Protein AF-A0A6F9DQS0-F1 (afdb_monomer_lite)

Radius of gyration: 38.14 Å; chains: 1; bounding box: 85×83×90 Å

InterPro domains:
  IPR012459 Ribosomal RNA-processing protein 15 [PF07890] (13-134)
  IPR012459 Ribosomal RNA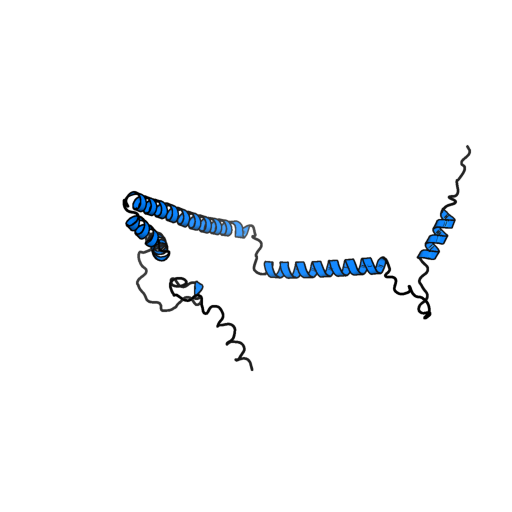-processing protein 15 [PTHR13245] (6-183)

Sequence (185 aa):
MSDVESENANEGWADAMAKVLKKQPSNATESTILAKAKTIEDANEEDEKERKARRKRVNKKRKWENMCRVIPTKEDEVYEKELRKVATKGVIQLFNAIAKHQKEVHGKLAKAKTEGKKEKVMKSVDKGKFLDMLNDGSTSKGKKEAKKEESKEAPAWSVLRDDFMMGNDMKDWDKQSDEEAEKME

Organism: NCBI:txid59560

Secondary structure (DSSP, 8-state):
--------THHHHHHHHHHHHH-PPPS--TT-TTTT---HHHHHHHHHHHHHHHHHHHHHHHHHHHTT-PPPPSTTHHHHHHHHHHHHHHHHHHHHHHHHHHHHHHHHHHH--SHHHHHHHHHT--HHHHHHHHHHHHHTTT-S-----------SSGGGSTTTTTS--TT-TTTTTTTTSTT--

Structure (mmCIF, N/CA/C/O backbone):
data_AF-A0A6F9DQS0-F1
#
_entry.id   AF-A0A6F9DQS0-F1
#
loop_
_atom_site.group_PDB
_atom_site.id
_atom_site.type_symbol
_atom_site.label_atom_id
_atom_site.label_alt_id
_atom_site.label_comp_id
_atom_site.label_asym_id
_atom_site.label_entity_id
_atom_site.label_seq_id
_atom_site.pdbx_PDB_ins_code
_atom_site.Cartn_x
_atom_site.Cartn_y
_atom_site.Cartn_z
_atom_site.occupancy
_atom_site.B_iso_or_equiv
_atom_site.auth_seq_id
_atom_site.auth_comp_id
_atom_site.auth_asym_id
_atom_site.auth_atom_id
_atom_site.pdbx_PDB_model_num
ATOM 1 N N . MET A 1 1 ? 49.418 44.388 -48.216 1.00 40.78 1 MET A N 1
ATOM 2 C CA . MET A 1 1 ? 48.619 43.154 -48.337 1.00 40.78 1 MET A CA 1
ATOM 3 C C . MET A 1 1 ? 49.593 42.006 -48.512 1.00 40.78 1 MET A C 1
ATOM 5 O O . MET A 1 1 ? 50.207 41.915 -49.564 1.00 40.78 1 MET A O 1
ATOM 9 N N . SER A 1 2 ? 49.809 41.211 -47.472 1.00 39.78 2 SER A N 1
ATOM 10 C CA . SER A 1 2 ? 50.616 39.991 -47.533 1.00 39.78 2 SER A CA 1
ATOM 11 C C . SER A 1 2 ? 49.883 38.936 -46.715 1.00 39.78 2 SER A C 1
ATOM 13 O O . SER A 1 2 ? 50.016 38.913 -45.493 1.00 39.78 2 SER A O 1
ATOM 15 N N . ASP A 1 3 ? 49.059 38.141 -47.393 1.00 43.31 3 ASP A N 1
ATOM 16 C CA . ASP A 1 3 ? 48.525 36.889 -46.864 1.00 43.31 3 ASP A CA 1
ATOM 17 C C . ASP A 1 3 ? 49.561 35.801 -47.161 1.00 43.31 3 ASP A C 1
ATOM 19 O O . ASP A 1 3 ? 49.908 35.561 -48.318 1.00 43.31 3 ASP A O 1
ATOM 23 N N . VAL A 1 4 ? 50.120 35.213 -46.106 1.00 50.84 4 VAL A N 1
ATOM 24 C CA . VAL A 1 4 ? 50.926 33.993 -46.176 1.00 50.84 4 VAL A CA 1
ATOM 25 C C . VAL A 1 4 ? 49.972 32.866 -45.821 1.00 50.84 4 VAL A C 1
ATOM 27 O O . VAL A 1 4 ? 49.657 32.658 -44.649 1.00 50.84 4 VAL A O 1
ATOM 30 N N . GLU A 1 5 ? 49.488 32.160 -46.838 1.00 56.69 5 GLU A N 1
ATOM 31 C CA . GLU A 1 5 ? 48.781 30.899 -46.653 1.00 56.69 5 GLU A CA 1
ATOM 32 C C . GLU A 1 5 ? 49.782 29.874 -46.107 1.00 56.69 5 GLU A C 1
ATOM 34 O O . GLU A 1 5 ? 50.640 29.341 -46.807 1.00 56.69 5 GLU A O 1
ATOM 39 N N . SER A 1 6 ? 49.708 29.654 -44.797 1.00 55.16 6 SER A N 1
ATOM 40 C CA . SER A 1 6 ? 50.359 28.543 -44.115 1.00 55.16 6 SER A CA 1
ATOM 41 C C . SER A 1 6 ? 49.663 27.249 -44.539 1.00 55.16 6 SER A C 1
ATOM 43 O O . SER A 1 6 ? 48.719 26.813 -43.880 1.00 55.16 6 SER A O 1
ATOM 45 N N . GLU A 1 7 ? 50.122 26.626 -45.625 1.00 60.00 7 GLU A N 1
ATOM 46 C CA . GLU A 1 7 ? 49.787 25.233 -45.926 1.00 60.00 7 GLU A CA 1
ATOM 47 C C . GLU A 1 7 ? 50.161 24.369 -44.711 1.00 60.00 7 GLU A C 1
ATOM 49 O O . GLU A 1 7 ? 51.317 24.305 -44.280 1.00 60.00 7 GLU A O 1
ATOM 54 N N . ASN A 1 8 ? 49.151 23.759 -44.088 1.00 62.97 8 ASN A N 1
ATOM 55 C CA . ASN A 1 8 ? 49.305 22.986 -42.865 1.00 62.97 8 ASN A CA 1
ATOM 56 C C . ASN A 1 8 ? 50.192 21.761 -43.131 1.00 62.97 8 ASN A C 1
ATOM 58 O O . ASN A 1 8 ? 49.721 20.729 -43.606 1.00 62.97 8 ASN A O 1
ATOM 62 N N . ALA A 1 9 ? 51.457 21.820 -42.714 1.00 60.44 9 ALA A N 1
ATOM 63 C CA . ALA A 1 9 ? 52.414 20.705 -42.774 1.00 60.44 9 ALA A CA 1
ATOM 64 C C . ALA A 1 9 ? 51.919 19.398 -42.102 1.00 60.44 9 ALA A C 1
ATOM 66 O O . ALA A 1 9 ? 52.485 18.325 -42.307 1.00 60.44 9 ALA A O 1
ATOM 67 N N . ASN A 1 10 ? 50.839 19.474 -41.320 1.00 64.25 10 ASN A N 1
ATOM 68 C CA . ASN A 1 10 ? 50.194 18.346 -40.655 1.00 64.25 10 ASN A CA 1
ATOM 69 C C . ASN A 1 10 ? 49.248 17.536 -41.561 1.00 64.25 10 ASN A C 1
ATOM 71 O O . ASN A 1 10 ? 48.917 16.407 -41.206 1.00 64.25 10 ASN A O 1
ATOM 75 N N . GLU A 1 11 ? 48.814 18.056 -42.714 1.00 76.25 11 GLU A N 1
ATOM 76 C CA . GLU A 1 11 ? 47.834 17.381 -43.586 1.00 76.25 11 GLU A CA 1
ATOM 77 C C . GLU A 1 11 ? 48.406 16.120 -44.249 1.00 76.25 11 GLU A C 1
ATOM 79 O O . GLU A 1 11 ? 47.752 15.076 -44.268 1.00 76.25 11 GLU A O 1
ATOM 84 N N . GLY A 1 12 ? 49.664 16.165 -44.701 1.00 81.69 12 GLY A N 1
ATOM 85 C CA . GLY A 1 12 ? 50.336 15.000 -45.289 1.00 81.69 12 GLY A CA 1
ATOM 86 C C . GLY A 1 12 ? 50.602 13.883 -44.273 1.00 81.69 12 GLY A C 1
ATOM 87 O O . GLY A 1 12 ? 50.486 12.698 -44.592 1.00 81.69 12 GLY A O 1
ATOM 88 N N . TRP A 1 13 ? 50.905 14.249 -43.024 1.00 82.56 13 TRP A N 1
ATOM 89 C CA . TRP A 1 13 ? 51.090 13.278 -41.945 1.00 82.56 13 TRP A CA 1
ATOM 90 C C . TRP A 1 13 ? 49.754 12.691 -41.470 1.00 82.56 13 TRP A C 1
ATOM 92 O O . TRP A 1 13 ? 49.655 11.482 -41.246 1.00 82.56 13 TRP A O 1
ATOM 102 N N . ALA A 1 14 ? 48.705 13.516 -41.396 1.00 86.38 14 ALA A N 1
ATOM 103 C CA . ALA A 1 14 ? 47.355 13.075 -41.068 1.00 86.38 14 ALA A CA 1
ATOM 104 C C . ALA A 1 14 ? 46.784 12.108 -42.123 1.00 86.38 14 ALA A C 1
ATOM 106 O O . ALA A 1 14 ? 46.226 11.077 -41.742 1.00 86.38 14 ALA A O 1
ATOM 107 N N . ASP A 1 15 ? 46.972 12.367 -43.426 1.00 85.56 15 ASP A N 1
ATOM 108 C CA . ASP A 1 15 ? 46.524 11.443 -44.485 1.00 85.56 15 ASP A CA 1
ATOM 109 C C . ASP A 1 15 ? 47.305 10.120 -44.461 1.00 85.56 15 ASP A C 1
ATOM 111 O O . ASP A 1 15 ? 46.721 9.043 -44.615 1.00 85.56 15 ASP A O 1
ATOM 115 N N . ALA A 1 16 ? 48.615 10.164 -44.185 1.00 85.31 16 ALA A N 1
ATOM 116 C CA . ALA A 1 16 ? 49.434 8.961 -44.036 1.00 85.31 16 ALA A CA 1
ATOM 117 C C . ALA A 1 16 ? 48.957 8.085 -42.864 1.00 85.31 16 ALA A C 1
ATOM 119 O O . ALA A 1 16 ? 48.770 6.876 -43.030 1.00 85.31 16 ALA A O 1
ATOM 120 N N . MET A 1 17 ? 48.690 8.687 -41.700 1.00 81.94 17 MET A N 1
ATOM 121 C CA . MET A 1 17 ? 48.159 7.974 -40.533 1.00 81.94 17 MET A CA 1
ATOM 122 C C . MET A 1 17 ? 46.737 7.447 -40.780 1.00 81.94 17 MET A C 1
ATOM 124 O O . MET A 1 17 ? 46.436 6.303 -40.434 1.00 81.94 17 MET A O 1
ATOM 128 N N . ALA A 1 18 ? 45.878 8.215 -41.458 1.00 85.56 18 ALA A N 1
ATOM 129 C CA . ALA A 1 18 ? 44.536 7.772 -41.835 1.00 85.56 18 ALA A CA 1
ATOM 130 C C . ALA A 1 18 ? 44.562 6.578 -42.806 1.00 85.56 18 ALA A C 1
ATOM 132 O O . ALA A 1 18 ? 43.752 5.659 -42.669 1.00 85.56 18 ALA A O 1
ATOM 133 N N . LYS A 1 19 ? 45.502 6.543 -43.760 1.00 84.69 19 LYS A N 1
ATOM 134 C CA . LYS A 1 19 ? 45.719 5.395 -44.662 1.00 84.69 19 LYS A CA 1
ATOM 135 C C . LYS A 1 19 ? 46.172 4.143 -43.922 1.00 84.69 19 LYS A C 1
ATOM 137 O O . LYS A 1 19 ? 45.707 3.054 -44.252 1.00 84.69 19 LYS A O 1
ATOM 142 N N . VAL A 1 20 ? 47.053 4.287 -42.932 1.00 82.75 20 VAL A N 1
ATOM 143 C CA . VAL A 1 20 ? 47.521 3.164 -42.103 1.00 82.75 20 VAL A CA 1
ATOM 144 C C . VAL A 1 20 ? 46.375 2.595 -41.268 1.00 82.75 20 VAL A C 1
ATOM 146 O O . VAL A 1 20 ? 46.197 1.382 -41.243 1.00 82.75 20 VAL A O 1
ATOM 149 N N . LEU A 1 21 ? 45.547 3.452 -40.663 1.00 79.69 21 LEU A N 1
ATOM 150 C CA . LEU A 1 21 ? 44.391 3.027 -39.863 1.00 79.69 21 LEU A CA 1
ATOM 151 C C . LEU A 1 21 ? 43.276 2.384 -40.702 1.00 79.69 21 LEU A C 1
ATOM 153 O O . LEU A 1 21 ? 42.597 1.477 -40.232 1.00 79.69 21 LEU A O 1
ATOM 157 N N . LYS A 1 22 ? 43.091 2.824 -41.953 1.00 78.25 22 LYS A N 1
ATOM 158 C CA . LYS A 1 22 ? 42.098 2.255 -42.882 1.00 78.25 22 LYS A CA 1
ATOM 159 C C . LYS A 1 22 ? 42.564 0.962 -43.563 1.00 78.25 22 LYS A C 1
ATOM 161 O O . LYS A 1 22 ? 41.758 0.313 -44.232 1.00 78.25 22 LYS A O 1
ATOM 166 N N . LYS A 1 23 ? 43.840 0.580 -43.439 1.00 75.12 23 LYS A N 1
ATOM 167 C CA . LYS A 1 23 ? 44.375 -0.636 -44.059 1.00 75.12 23 LYS A CA 1
ATOM 168 C C . LYS A 1 23 ? 43.892 -1.865 -43.290 1.00 75.12 23 LYS A C 1
ATOM 170 O O . LYS A 1 23 ? 44.404 -2.190 -42.226 1.00 75.12 23 LYS A O 1
ATOM 175 N N . GLN A 1 24 ? 42.909 -2.553 -43.860 1.00 63.56 24 GLN A N 1
ATOM 176 C CA . GLN A 1 24 ? 42.404 -3.816 -43.328 1.00 63.56 24 GLN A CA 1
ATOM 177 C C . GLN A 1 24 ? 43.490 -4.904 -43.432 1.00 63.56 24 GLN A C 1
ATOM 179 O O . GLN A 1 24 ? 44.178 -4.972 -44.459 1.00 63.56 24 GLN A O 1
ATOM 184 N N . PRO A 1 25 ? 43.676 -5.751 -42.403 1.00 62.62 25 PRO A N 1
ATOM 185 C CA . PRO A 1 25 ? 44.609 -6.866 -42.489 1.00 62.62 25 PRO A CA 1
ATOM 186 C C . PRO A 1 25 ? 44.129 -7.840 -43.573 1.00 62.62 25 PRO A C 1
ATOM 188 O O . PRO A 1 25 ? 42.991 -8.302 -43.547 1.00 62.62 25 PRO A O 1
ATOM 191 N N . SER A 1 26 ? 44.983 -8.147 -44.553 1.00 60.00 26 SER A N 1
ATOM 192 C CA . SER A 1 26 ? 44.689 -9.189 -45.538 1.00 60.00 26 SER A CA 1
ATOM 193 C C . SER A 1 26 ? 44.588 -10.529 -44.817 1.00 60.00 26 SER A C 1
ATOM 195 O O . SER A 1 26 ? 45.494 -10.904 -44.072 1.00 60.00 26 SER A O 1
ATOM 197 N N . ASN A 1 27 ? 43.480 -11.229 -45.026 1.00 58.78 27 ASN A N 1
ATOM 198 C CA . ASN A 1 27 ? 43.173 -12.475 -44.340 1.00 58.78 27 ASN A CA 1
ATOM 199 C C . ASN A 1 27 ? 44.306 -13.511 -44.491 1.00 58.78 27 ASN A C 1
ATOM 201 O O . ASN A 1 27 ? 44.713 -13.831 -45.603 1.00 58.78 27 ASN A O 1
ATOM 205 N N . ALA A 1 28 ? 44.730 -14.052 -43.346 1.00 57.16 28 ALA A N 1
ATOM 206 C CA . ALA A 1 28 ? 45.432 -15.323 -43.159 1.00 57.16 28 ALA A CA 1
ATOM 207 C C . ALA A 1 28 ? 46.813 -15.499 -43.827 1.00 57.16 28 ALA A C 1
ATOM 209 O O . ALA A 1 28 ? 46.964 -16.185 -44.833 1.00 57.16 28 ALA A O 1
ATOM 210 N N . THR A 1 29 ? 47.860 -15.029 -43.146 1.00 54.34 29 THR A N 1
ATOM 211 C CA . THR A 1 29 ? 49.133 -15.764 -43.084 1.00 54.34 29 THR A CA 1
ATOM 212 C C . THR A 1 29 ? 49.324 -16.277 -41.657 1.00 54.34 29 THR A C 1
ATOM 214 O O . THR A 1 29 ? 49.148 -15.538 -40.683 1.00 54.34 29 THR A O 1
ATOM 217 N N . GLU A 1 30 ? 49.654 -17.564 -41.528 1.00 58.06 30 GLU A N 1
ATOM 218 C CA . GLU A 1 30 ? 49.725 -18.338 -40.273 1.00 58.06 30 GLU A CA 1
ATOM 219 C C . GLU A 1 30 ? 50.750 -17.814 -39.241 1.00 58.06 30 GLU A C 1
ATOM 221 O O . GLU A 1 30 ? 50.842 -18.341 -38.137 1.00 58.06 30 GLU A O 1
ATOM 226 N N . SER A 1 31 ? 51.499 -16.753 -39.557 1.00 57.41 31 SER A N 1
ATOM 227 C CA . SER A 1 31 ? 52.534 -16.159 -38.703 1.00 57.41 31 SER A CA 1
ATOM 228 C C . SER A 1 31 ? 52.123 -14.865 -37.983 1.00 57.41 31 SER A C 1
ATOM 230 O O . SER A 1 31 ? 52.942 -14.273 -37.278 1.00 57.41 31 SER A O 1
ATOM 232 N N . THR A 1 32 ? 50.872 -14.406 -38.110 1.00 61.50 32 THR A N 1
ATOM 233 C CA . THR A 1 32 ? 50.450 -13.113 -37.536 1.00 61.50 32 THR A CA 1
ATOM 234 C C . THR A 1 32 ? 49.754 -13.285 -36.180 1.00 61.50 32 THR A C 1
ATOM 236 O O . THR A 1 32 ? 48.583 -13.645 -36.098 1.00 61.50 32 THR A O 1
ATOM 239 N N . ILE A 1 33 ? 50.468 -12.986 -35.091 1.00 60.44 33 ILE A N 1
ATOM 240 C CA . ILE A 1 33 ? 50.056 -13.269 -33.697 1.00 60.44 33 ILE A CA 1
ATOM 241 C C . ILE A 1 33 ? 48.875 -12.378 -33.225 1.00 60.44 33 ILE A C 1
ATOM 243 O O . ILE A 1 33 ? 48.174 -12.718 -32.275 1.00 60.44 33 ILE A O 1
ATOM 247 N N . LEU A 1 34 ? 48.599 -11.264 -33.918 1.00 58.44 34 LEU A N 1
ATOM 248 C CA . LEU A 1 34 ? 47.617 -10.234 -33.525 1.00 58.44 34 LEU A CA 1
ATOM 249 C C . LEU A 1 34 ? 46.365 -10.146 -34.423 1.00 58.44 34 LEU A C 1
ATOM 251 O O . LEU A 1 34 ? 45.591 -9.202 -34.300 1.00 58.44 34 LEU A O 1
ATOM 255 N N . ALA A 1 35 ? 46.107 -11.124 -35.298 1.00 58.59 35 ALA A N 1
ATOM 256 C CA . ALA A 1 35 ? 44.936 -11.103 -36.192 1.00 58.59 35 ALA A CA 1
ATOM 257 C C . ALA A 1 35 ? 43.572 -11.201 -35.464 1.00 58.59 35 ALA A C 1
ATOM 259 O O . ALA A 1 35 ? 42.529 -10.999 -36.076 1.00 58.59 35 ALA A O 1
ATOM 260 N N . LYS A 1 36 ? 43.572 -11.501 -34.156 1.00 60.91 36 LYS A N 1
ATOM 261 C CA . LYS A 1 36 ? 42.386 -11.513 -33.279 1.00 60.91 36 LYS A CA 1
ATOM 262 C C . LYS A 1 36 ? 42.221 -10.213 -32.470 1.00 60.91 36 LYS A C 1
ATOM 264 O O . LYS A 1 36 ? 41.693 -10.245 -31.360 1.00 60.91 36 LYS A O 1
ATOM 269 N N . ALA A 1 37 ? 42.712 -9.077 -32.959 1.00 67.06 37 ALA A N 1
ATOM 270 C CA . ALA A 1 37 ? 42.450 -7.798 -32.308 1.00 67.06 37 ALA A CA 1
ATOM 271 C C . ALA A 1 37 ? 40.998 -7.379 -32.576 1.00 67.06 37 ALA A C 1
ATOM 273 O O . ALA A 1 37 ? 40.620 -7.125 -33.717 1.00 67.06 37 ALA A O 1
ATOM 274 N N . LYS A 1 38 ? 40.182 -7.330 -31.519 1.00 65.56 38 LYS A N 1
ATOM 275 C CA . LYS A 1 38 ? 38.810 -6.826 -31.590 1.00 65.56 38 LYS A CA 1
ATOM 276 C C . LYS A 1 38 ? 38.847 -5.358 -32.003 1.00 65.56 38 LYS A C 1
ATOM 278 O O . LYS A 1 38 ? 39.493 -4.553 -31.328 1.00 65.56 38 LYS A O 1
ATOM 283 N N . THR A 1 39 ? 38.189 -5.013 -33.105 1.00 76.06 39 THR A N 1
ATOM 284 C CA . THR A 1 39 ? 38.146 -3.619 -33.545 1.00 76.06 39 THR A CA 1
ATOM 285 C C . THR A 1 39 ? 37.270 -2.797 -32.596 1.00 76.06 39 THR A C 1
ATOM 287 O O . THR A 1 39 ? 36.423 -3.327 -31.871 1.00 76.06 39 THR A O 1
ATOM 290 N N . ILE A 1 40 ? 37.470 -1.478 -32.577 1.00 72.50 40 ILE A N 1
ATOM 291 C CA . ILE A 1 40 ? 36.620 -0.564 -31.795 1.00 72.50 40 ILE A CA 1
ATOM 292 C C . ILE A 1 40 ? 35.153 -0.682 -32.253 1.00 72.50 40 ILE A C 1
ATOM 294 O O . ILE A 1 40 ? 34.240 -0.596 -31.434 1.00 72.50 40 ILE A O 1
ATOM 298 N N . GLU A 1 41 ? 34.925 -0.948 -33.541 1.00 74.25 41 GLU A N 1
ATOM 299 C CA . GLU A 1 41 ? 33.598 -1.197 -34.113 1.00 74.25 41 GLU A CA 1
ATOM 300 C C . GLU A 1 41 ? 32.970 -2.482 -33.551 1.00 74.25 41 GLU A C 1
ATOM 302 O O . GLU A 1 41 ? 31.845 -2.432 -33.054 1.00 74.25 41 GLU A O 1
ATOM 307 N N . ASP A 1 42 ? 33.718 -3.590 -33.489 1.00 79.00 42 ASP A N 1
ATOM 308 C CA . ASP A 1 42 ? 33.245 -4.848 -32.888 1.00 79.00 42 ASP A CA 1
ATOM 309 C C . ASP A 1 42 ? 32.912 -4.697 -31.393 1.00 79.00 42 ASP A C 1
ATOM 311 O O . ASP A 1 42 ? 31.972 -5.310 -30.880 1.00 79.00 42 ASP A O 1
ATOM 315 N N . ALA A 1 43 ? 33.688 -3.889 -30.660 1.00 79.00 43 ALA A N 1
ATOM 316 C CA . ALA A 1 43 ? 33.433 -3.599 -29.249 1.00 79.00 43 ALA A CA 1
ATOM 317 C C . ALA A 1 43 ? 32.153 -2.776 -29.050 1.00 79.00 43 ALA A C 1
ATOM 319 O O . ALA A 1 43 ? 31.339 -3.121 -28.191 1.00 79.00 43 ALA A O 1
ATOM 320 N N . ASN A 1 44 ? 31.938 -1.753 -29.879 1.00 80.06 44 ASN A N 1
ATOM 321 C CA . ASN A 1 44 ? 30.722 -0.939 -29.858 1.00 80.06 44 ASN A CA 1
ATOM 322 C C . ASN A 1 44 ? 29.480 -1.745 -30.266 1.00 80.06 44 ASN A C 1
ATOM 324 O O . ASN A 1 44 ? 28.401 -1.568 -29.698 1.00 80.06 44 ASN A O 1
ATOM 328 N N . GLU A 1 45 ? 29.614 -2.656 -31.231 1.00 87.12 45 GLU A N 1
ATOM 329 C CA . GLU A 1 45 ? 28.525 -3.549 -31.617 1.00 87.12 45 GLU A CA 1
ATOM 330 C C . GLU A 1 45 ? 28.119 -4.510 -30.500 1.00 87.12 45 GLU A C 1
ATOM 332 O O . GLU A 1 45 ? 26.925 -4.768 -30.315 1.00 87.12 45 GLU A O 1
ATOM 337 N N . GLU A 1 46 ? 29.090 -5.078 -29.783 1.00 85.62 46 GLU A N 1
ATOM 338 C CA . GLU A 1 46 ? 28.816 -5.974 -28.662 1.00 85.62 46 GLU A CA 1
ATOM 339 C C . GLU A 1 46 ? 28.147 -5.230 -27.502 1.00 85.62 46 GLU A C 1
ATOM 341 O O . GLU A 1 46 ? 27.135 -5.714 -26.992 1.00 85.62 46 GLU A O 1
ATOM 346 N N . ASP A 1 47 ? 28.609 -4.021 -27.171 1.00 85.00 47 ASP A N 1
ATOM 347 C CA . ASP A 1 47 ? 27.976 -3.169 -26.156 1.00 85.00 47 ASP A CA 1
ATOM 348 C C . ASP A 1 47 ? 26.528 -2.804 -26.540 1.00 85.00 47 ASP A C 1
ATOM 350 O O . ASP A 1 47 ? 25.595 -2.932 -25.740 1.00 85.00 47 ASP A O 1
ATOM 354 N N . GLU A 1 48 ? 26.268 -2.464 -27.808 1.00 91.00 48 GLU A N 1
ATOM 355 C CA . GLU A 1 48 ? 24.902 -2.212 -28.279 1.00 91.00 48 GLU A CA 1
ATOM 356 C C . GLU A 1 48 ? 24.018 -3.470 -28.244 1.00 91.00 48 GLU A C 1
ATOM 358 O O . GLU A 1 48 ? 22.822 -3.389 -27.921 1.00 91.00 48 GLU A O 1
ATOM 363 N N . LYS A 1 49 ? 24.572 -4.650 -28.550 1.00 90.62 49 LYS A N 1
ATOM 364 C CA . LYS A 1 49 ? 23.864 -5.938 -28.435 1.00 90.62 49 LYS A CA 1
ATOM 365 C C . LYS A 1 49 ? 23.539 -6.243 -26.970 1.00 90.62 49 LYS A C 1
ATOM 367 O O . LYS A 1 49 ? 22.385 -6.576 -26.674 1.00 90.62 49 LYS A O 1
ATOM 372 N N . GLU A 1 50 ? 24.484 -6.048 -26.053 1.00 90.94 50 GLU A N 1
ATOM 373 C CA . GLU A 1 50 ? 24.281 -6.221 -24.613 1.00 90.94 50 GLU A CA 1
ATOM 374 C C . GLU A 1 50 ? 23.221 -5.247 -24.083 1.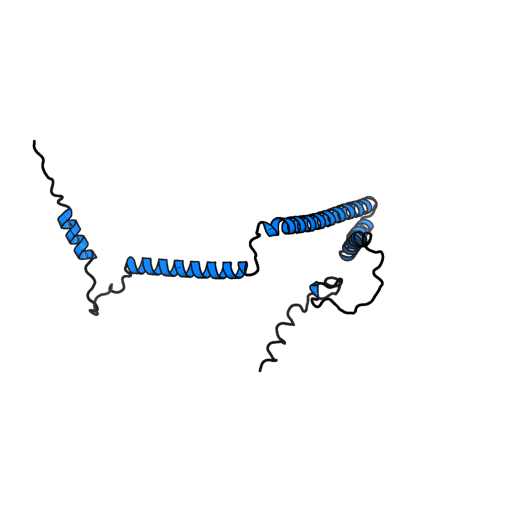00 90.94 50 GLU A C 1
ATOM 376 O O . GLU A 1 50 ? 22.261 -5.646 -23.412 1.00 90.94 50 GLU A O 1
ATOM 381 N N . ARG A 1 51 ? 23.301 -3.970 -24.463 1.00 91.25 51 ARG A N 1
ATOM 382 C CA . ARG A 1 51 ? 22.326 -2.948 -24.075 1.00 91.25 51 ARG A CA 1
ATOM 383 C C . ARG A 1 51 ? 20.921 -3.283 -24.572 1.00 91.25 51 ARG A C 1
ATOM 385 O O . ARG A 1 51 ? 19.943 -3.136 -23.829 1.00 91.25 51 ARG A O 1
ATOM 392 N N . LYS A 1 52 ? 20.788 -3.769 -25.811 1.00 93.19 52 LYS A N 1
ATOM 393 C CA . LYS A 1 52 ? 19.510 -4.248 -26.368 1.00 93.19 52 LYS A CA 1
ATOM 394 C C . LYS A 1 52 ? 19.000 -5.480 -25.618 1.00 93.19 52 LYS A C 1
ATOM 396 O O . LYS A 1 52 ? 17.809 -5.534 -25.304 1.00 93.19 52 LYS A O 1
ATOM 401 N N . ALA A 1 53 ? 19.865 -6.437 -25.285 1.00 92.75 53 ALA A N 1
ATOM 402 C CA . ALA A 1 53 ? 19.499 -7.613 -24.496 1.00 92.75 53 ALA A CA 1
ATOM 403 C C . ALA A 1 53 ? 19.016 -7.222 -23.088 1.00 92.75 53 ALA A C 1
ATOM 405 O O . ALA A 1 53 ? 17.947 -7.659 -22.646 1.00 92.75 53 ALA A O 1
ATOM 406 N N . ARG A 1 54 ? 19.721 -6.299 -22.425 1.00 92.94 54 ARG A N 1
ATOM 407 C CA . ARG A 1 54 ? 19.335 -5.739 -21.125 1.00 92.94 54 ARG A CA 1
ATOM 408 C C . ARG A 1 54 ? 17.977 -5.043 -21.190 1.00 92.94 54 ARG A C 1
ATOM 410 O O . ARG A 1 54 ? 17.116 -5.309 -20.351 1.00 92.94 54 ARG A O 1
ATOM 417 N N . ARG A 1 55 ? 17.736 -4.217 -22.216 1.00 93.19 55 ARG A N 1
ATOM 418 C CA . ARG A 1 55 ? 16.433 -3.565 -22.456 1.00 93.19 55 ARG A CA 1
ATOM 419 C C . ARG A 1 55 ? 15.307 -4.579 -22.648 1.00 93.19 55 ARG A C 1
ATOM 421 O O . ARG A 1 55 ? 14.242 -4.414 -22.060 1.00 93.19 55 ARG A O 1
ATOM 428 N N . LYS A 1 56 ? 15.536 -5.649 -23.417 1.00 94.56 56 LYS A N 1
ATOM 429 C CA . LYS A 1 56 ? 14.549 -6.726 -23.612 1.00 94.56 56 LYS A CA 1
ATOM 430 C C . LYS A 1 56 ? 14.216 -7.434 -22.298 1.00 94.56 56 LYS A C 1
ATOM 432 O O . LYS A 1 56 ? 13.037 -7.640 -22.019 1.00 94.56 56 LYS A O 1
ATOM 437 N N . ARG A 1 57 ? 15.218 -7.743 -21.464 1.00 91.25 57 ARG A N 1
ATOM 438 C CA . ARG A 1 57 ? 15.012 -8.375 -20.148 1.00 91.25 57 ARG A CA 1
ATOM 439 C C . ARG A 1 57 ? 14.185 -7.492 -19.215 1.00 91.25 57 ARG A C 1
ATOM 441 O O . ARG A 1 57 ? 13.209 -7.961 -18.634 1.00 91.25 57 ARG A O 1
ATOM 448 N N . VAL A 1 58 ? 14.535 -6.209 -19.118 1.00 93.38 58 VAL A N 1
ATOM 449 C CA . VAL A 1 58 ? 13.790 -5.232 -18.307 1.00 93.38 58 VAL A CA 1
ATOM 450 C C . VAL A 1 58 ? 12.360 -5.071 -18.824 1.00 93.38 58 VAL A C 1
ATOM 452 O O . VAL A 1 58 ? 11.421 -5.122 -18.036 1.00 93.38 58 VAL A O 1
ATOM 455 N N . ASN A 1 59 ? 12.167 -4.963 -20.141 1.00 92.50 59 ASN A N 1
ATOM 456 C CA . ASN A 1 59 ? 10.833 -4.862 -20.731 1.00 92.50 59 ASN A CA 1
ATOM 457 C C . ASN A 1 59 ? 9.998 -6.127 -20.512 1.00 92.50 59 ASN A C 1
ATOM 459 O O . ASN A 1 59 ? 8.801 -6.007 -20.280 1.00 92.50 59 ASN A O 1
ATOM 463 N N . LYS A 1 60 ? 10.595 -7.325 -20.550 1.00 93.19 60 LYS A N 1
ATOM 464 C CA . LYS A 1 60 ? 9.890 -8.577 -20.233 1.00 93.19 60 LYS A CA 1
ATOM 465 C C . LYS A 1 60 ? 9.413 -8.584 -18.779 1.00 93.19 60 LYS A C 1
ATOM 467 O O . LYS A 1 60 ? 8.246 -8.870 -18.538 1.00 93.19 60 LYS A O 1
ATOM 472 N N . LYS A 1 61 ? 10.281 -8.193 -17.836 1.00 92.00 61 LYS A N 1
ATOM 473 C CA . LYS A 1 61 ? 9.926 -8.063 -16.414 1.00 92.00 61 LYS A CA 1
ATOM 474 C C . LYS A 1 61 ? 8.810 -7.036 -16.203 1.00 92.00 61 LYS A C 1
ATOM 476 O O . LYS A 1 61 ? 7.800 -7.355 -15.592 1.00 92.00 61 LYS A O 1
ATOM 481 N N . ARG A 1 62 ? 8.945 -5.844 -16.790 1.00 88.94 62 ARG A N 1
ATOM 482 C CA . ARG A 1 62 ? 7.931 -4.784 -16.697 1.00 88.94 62 ARG A CA 1
ATOM 483 C C . ARG A 1 62 ? 6.594 -5.206 -17.307 1.00 88.94 62 ARG A C 1
ATOM 485 O O . ARG A 1 62 ? 5.554 -4.897 -16.746 1.00 88.94 62 ARG A O 1
ATOM 492 N N . LYS A 1 63 ? 6.607 -5.915 -18.442 1.00 88.31 63 LYS A N 1
ATOM 493 C CA . LYS A 1 63 ? 5.388 -6.474 -19.045 1.00 88.31 63 LYS A CA 1
ATOM 494 C C . LYS A 1 63 ? 4.715 -7.461 -18.098 1.00 88.31 63 LYS A C 1
ATOM 496 O O . LYS A 1 63 ? 3.519 -7.325 -17.902 1.00 88.31 63 LYS A O 1
ATOM 501 N N . TRP A 1 64 ? 5.475 -8.376 -17.490 1.00 87.56 64 TRP A N 1
ATOM 502 C CA . TRP A 1 64 ? 4.961 -9.350 -16.521 1.00 87.56 64 TRP A CA 1
ATOM 503 C C . TRP A 1 64 ? 4.328 -8.671 -15.296 1.00 87.56 64 TRP A C 1
ATOM 505 O O . TRP A 1 64 ? 3.188 -8.961 -14.956 1.00 87.56 64 TRP A O 1
ATOM 515 N N . GLU A 1 65 ? 5.012 -7.688 -14.706 1.00 86.62 65 GLU A N 1
ATOM 516 C CA . GLU A 1 65 ? 4.502 -6.910 -13.564 1.00 86.62 65 GLU A CA 1
ATOM 517 C C . GLU A 1 65 ? 3.265 -6.062 -13.908 1.00 86.62 65 GLU A C 1
ATOM 519 O O . GLU A 1 65 ? 2.437 -5.796 -13.034 1.00 86.62 65 GLU A O 1
ATOM 524 N N . ASN A 1 66 ? 3.144 -5.631 -15.167 1.00 88.44 66 ASN A N 1
ATOM 525 C CA . ASN A 1 66 ? 2.032 -4.821 -15.655 1.00 88.44 66 ASN A CA 1
ATOM 526 C C . ASN A 1 66 ? 0.845 -5.643 -16.174 1.00 88.44 66 ASN A C 1
ATOM 528 O O . ASN A 1 66 ? -0.189 -5.038 -16.434 1.00 88.44 66 ASN A O 1
ATOM 532 N N . MET A 1 67 ? 0.946 -6.973 -16.322 1.00 83.62 67 MET A N 1
ATOM 533 C CA . MET A 1 67 ? -0.153 -7.778 -16.890 1.00 83.62 67 MET A CA 1
ATOM 534 C C . MET A 1 67 ? -1.464 -7.614 -16.115 1.00 83.62 67 MET A C 1
ATOM 536 O O . MET A 1 67 ? -2.527 -7.615 -16.722 1.00 83.62 67 MET A O 1
ATOM 540 N N . CYS A 1 68 ? -1.386 -7.410 -14.798 1.00 77.00 68 CYS A N 1
ATOM 541 C CA . CYS A 1 68 ? -2.554 -7.227 -13.932 1.00 77.00 68 CYS A CA 1
ATOM 542 C C . CYS A 1 68 ? -2.729 -5.778 -13.445 1.00 77.00 68 CYS A C 1
ATOM 544 O O . CYS A 1 68 ? -3.490 -5.535 -12.512 1.00 77.00 68 CYS A O 1
ATOM 546 N N . ARG A 1 69 ? -1.998 -4.809 -14.014 1.00 85.19 69 ARG A N 1
ATOM 547 C CA . ARG A 1 69 ? -2.088 -3.394 -13.622 1.00 85.19 69 ARG A CA 1
ATOM 548 C C . ARG A 1 69 ? -2.810 -2.609 -14.708 1.00 85.19 69 ARG A C 1
ATOM 550 O O . ARG A 1 69 ? -2.331 -2.530 -15.835 1.00 85.19 69 ARG A O 1
ATOM 557 N N . VAL A 1 70 ? -3.920 -1.978 -14.346 1.00 82.31 70 VAL A N 1
ATOM 558 C CA . VAL A 1 70 ? -4.644 -1.040 -15.212 1.00 82.31 70 VAL A CA 1
ATOM 559 C C . VAL A 1 70 ? -4.219 0.378 -14.841 1.00 82.31 70 VAL A C 1
ATOM 561 O O . VAL A 1 70 ? -4.132 0.712 -13.661 1.00 82.31 70 VAL A O 1
ATOM 564 N N . ILE A 1 71 ? -3.894 1.201 -15.840 1.00 80.06 71 ILE A N 1
ATOM 565 C CA . ILE A 1 71 ? -3.625 2.626 -15.619 1.00 80.06 71 ILE A CA 1
ATOM 566 C C . ILE A 1 71 ? -4.981 3.297 -15.375 1.00 80.06 71 ILE A C 1
ATOM 568 O O . ILE A 1 71 ? -5.811 3.243 -16.283 1.00 80.06 71 ILE A O 1
ATOM 572 N N . PRO A 1 72 ? -5.218 3.923 -14.207 1.00 81.62 72 PRO A N 1
ATOM 573 C CA . PRO A 1 72 ? -6.496 4.567 -13.935 1.00 81.62 72 PRO A CA 1
ATOM 574 C C . PRO A 1 72 ? -6.791 5.660 -14.962 1.00 81.62 72 PRO A C 1
ATOM 576 O O . PRO A 1 72 ? -5.947 6.527 -15.220 1.00 81.62 72 PRO A O 1
ATOM 579 N N . THR A 1 73 ? -7.989 5.627 -15.534 1.00 85.38 73 THR A N 1
ATOM 580 C CA . THR A 1 73 ? -8.499 6.680 -16.416 1.00 85.38 73 THR A CA 1
ATOM 581 C C . THR A 1 73 ? -9.367 7.667 -15.624 1.00 85.38 73 THR A C 1
ATOM 583 O O . THR A 1 73 ? -9.694 7.429 -14.462 1.00 85.38 73 THR A O 1
ATOM 586 N N . LYS A 1 74 ? -9.729 8.824 -16.204 1.00 85.88 74 LYS A N 1
ATOM 587 C CA . LYS A 1 74 ? -10.563 9.832 -15.505 1.00 85.88 74 LYS A CA 1
ATOM 588 C C . LYS A 1 74 ? -11.961 9.307 -15.150 1.00 85.88 74 LYS A C 1
ATOM 590 O O . LYS A 1 74 ? -12.560 9.788 -14.196 1.00 85.88 74 LYS A O 1
ATOM 595 N N . GLU A 1 75 ? -12.460 8.328 -15.897 1.00 85.62 75 GLU A N 1
ATOM 596 C CA . GLU A 1 75 ? -13.748 7.673 -15.642 1.00 85.62 75 GLU A CA 1
ATOM 597 C C . GLU A 1 75 ? -13.690 6.822 -14.361 1.00 85.62 75 GLU A C 1
ATOM 599 O O . GLU A 1 75 ? -14.620 6.846 -13.555 1.00 85.62 75 GLU A O 1
ATOM 604 N N . ASP A 1 76 ? -12.542 6.188 -14.096 1.00 85.12 76 ASP A N 1
ATOM 605 C CA . ASP A 1 76 ? -12.297 5.373 -12.898 1.00 85.12 76 ASP A CA 1
ATOM 606 C C . ASP A 1 76 ? -12.085 6.214 -11.626 1.00 85.12 76 ASP A C 1
ATOM 608 O O . ASP A 1 76 ? -12.063 5.683 -10.514 1.00 85.12 76 ASP A O 1
ATOM 612 N N . GLU A 1 77 ? -11.919 7.537 -11.751 1.00 88.00 77 GLU A N 1
ATOM 613 C CA . GLU A 1 77 ? -11.534 8.414 -10.640 1.00 88.00 77 GLU A CA 1
ATOM 614 C C . GLU A 1 77 ? -12.540 8.368 -9.481 1.00 88.00 77 GLU A C 1
ATOM 616 O O . GLU A 1 77 ? -12.149 8.414 -8.308 1.00 88.00 77 GLU A O 1
ATOM 621 N N . VAL A 1 78 ? -13.835 8.284 -9.794 1.00 91.19 78 VAL A N 1
ATOM 622 C CA . VAL A 1 78 ? -14.905 8.225 -8.788 1.00 91.19 78 VAL A CA 1
ATOM 623 C C . VAL A 1 78 ? -14.833 6.911 -8.016 1.00 91.19 78 VAL A C 1
ATOM 625 O O . VAL A 1 78 ? -14.764 6.931 -6.786 1.00 91.19 78 VAL A O 1
ATOM 628 N N . TYR A 1 79 ? -14.750 5.790 -8.731 1.00 91.31 79 TYR A N 1
ATOM 629 C CA . TYR A 1 79 ? -14.662 4.458 -8.140 1.00 91.31 79 TYR A CA 1
ATOM 630 C C . TYR A 1 79 ? -13.383 4.289 -7.303 1.00 91.31 79 TYR A C 1
ATOM 632 O O . TYR A 1 79 ? -13.430 3.858 -6.152 1.00 91.31 79 TYR A O 1
ATOM 640 N N . GLU A 1 80 ? -12.240 4.760 -7.801 1.00 89.38 80 GLU A N 1
ATOM 641 C CA . GLU A 1 80 ? -10.965 4.725 -7.077 1.00 89.38 80 GLU A CA 1
ATOM 642 C C . GLU A 1 80 ? -10.987 5.611 -5.814 1.00 89.38 80 GLU A C 1
ATOM 644 O O . GLU A 1 80 ? -10.380 5.304 -4.783 1.00 89.38 80 GLU A O 1
ATOM 649 N N . LYS A 1 81 ? -11.700 6.748 -5.839 1.00 93.12 81 LYS A N 1
ATOM 650 C CA . LYS A 1 81 ? -11.946 7.551 -4.626 1.00 93.12 81 LYS A CA 1
ATOM 651 C C . LYS A 1 81 ? -12.800 6.788 -3.615 1.00 93.12 81 LYS A C 1
ATOM 653 O O . LYS A 1 81 ? -12.543 6.905 -2.417 1.00 93.12 81 LYS A O 1
ATOM 658 N N . GLU A 1 82 ? -13.801 6.040 -4.059 1.00 94.62 82 GLU A N 1
ATOM 659 C CA . GLU A 1 82 ? -14.640 5.221 -3.183 1.00 94.62 82 GLU A CA 1
ATOM 660 C C . GLU A 1 82 ? -13.857 4.068 -2.561 1.00 94.62 82 GLU A C 1
ATOM 662 O O . GLU A 1 82 ? -13.886 3.924 -1.338 1.00 94.62 82 GLU A O 1
ATOM 667 N N . LEU A 1 83 ? -13.067 3.337 -3.349 1.00 94.12 83 LEU A N 1
ATOM 668 C CA . LEU A 1 83 ? -12.177 2.285 -2.851 1.00 94.12 83 LEU A CA 1
ATOM 669 C C . LEU A 1 83 ? -11.197 2.822 -1.804 1.00 94.12 83 LEU A C 1
ATOM 671 O O . LEU A 1 83 ? -11.076 2.254 -0.717 1.00 94.12 83 LEU A O 1
ATOM 675 N N . ARG A 1 84 ? -10.571 3.978 -2.058 1.00 93.81 84 ARG A N 1
ATOM 676 C CA . ARG A 1 84 ? -9.714 4.645 -1.063 1.00 93.81 84 ARG A CA 1
ATOM 677 C C . ARG A 1 84 ? -10.478 5.014 0.207 1.00 93.81 84 ARG A C 1
ATOM 679 O O . ARG A 1 84 ? -9.961 4.828 1.309 1.00 93.81 84 ARG A O 1
ATOM 686 N N . LYS A 1 85 ? -11.713 5.512 0.092 1.00 96.44 85 LYS A N 1
ATOM 687 C CA . LYS A 1 85 ? -12.566 5.806 1.258 1.00 96.44 85 LYS A CA 1
ATOM 688 C C . LYS A 1 85 ? -12.906 4.539 2.042 1.00 96.44 85 LYS A C 1
ATOM 690 O O . LYS A 1 85 ? -12.883 4.575 3.266 1.00 96.44 85 LYS A O 1
ATOM 695 N N . VAL A 1 86 ? -13.218 3.430 1.376 1.00 94.50 86 VAL A N 1
ATOM 696 C CA . VAL A 1 86 ? -13.499 2.144 2.035 1.00 94.50 86 VAL A CA 1
ATOM 697 C C . VAL A 1 86 ? -12.250 1.621 2.747 1.00 94.50 86 VAL A C 1
ATOM 699 O O . VAL A 1 86 ? -12.318 1.301 3.932 1.00 94.50 86 VAL A O 1
ATOM 702 N N . ALA A 1 87 ? -11.095 1.632 2.079 1.00 94.69 87 ALA A N 1
ATOM 703 C CA . ALA A 1 87 ? -9.825 1.201 2.660 1.00 94.69 87 ALA A CA 1
ATOM 704 C C . ALA A 1 87 ? -9.441 2.041 3.890 1.00 94.69 87 ALA A C 1
ATOM 706 O O . ALA A 1 87 ? -9.142 1.502 4.954 1.00 94.69 87 ALA A O 1
ATOM 707 N N . THR A 1 88 ? -9.518 3.371 3.781 1.00 95.69 88 THR A N 1
ATOM 708 C CA . THR A 1 88 ? -9.237 4.286 4.902 1.00 95.69 88 THR A CA 1
ATOM 709 C C . THR A 1 88 ? -10.221 4.105 6.056 1.00 95.69 88 THR A C 1
ATOM 711 O O . THR A 1 88 ? -9.788 4.056 7.204 1.00 95.69 88 THR A O 1
ATOM 714 N N . LYS A 1 89 ? -11.522 3.925 5.784 1.00 93.44 89 LYS A N 1
ATOM 715 C CA . LYS A 1 89 ? -12.522 3.588 6.812 1.00 93.44 89 LYS A CA 1
ATOM 716 C C . LYS A 1 89 ? -12.178 2.287 7.539 1.00 93.44 89 LYS A C 1
ATOM 718 O O . LYS A 1 89 ? -12.231 2.271 8.765 1.00 93.44 89 LYS A O 1
ATOM 723 N N . GLY A 1 90 ? -11.790 1.236 6.814 1.00 90.38 90 GLY A N 1
ATOM 724 C CA . GLY A 1 90 ? -11.385 -0.045 7.404 1.00 90.38 90 GLY A CA 1
ATOM 725 C C . GLY A 1 90 ? -10.156 0.088 8.306 1.00 90.38 90 GLY A C 1
ATOM 726 O O . GLY A 1 90 ? -10.165 -0.366 9.450 1.00 90.38 90 GLY A O 1
ATOM 727 N N . VAL A 1 91 ? -9.131 0.807 7.840 1.00 94.44 91 VAL A N 1
ATOM 728 C CA . VAL A 1 91 ? -7.920 1.096 8.626 1.00 94.44 91 VAL A CA 1
ATOM 729 C C . VAL A 1 91 ? -8.257 1.886 9.894 1.00 94.44 91 VAL A C 1
ATOM 731 O O . VAL A 1 91 ? -7.813 1.533 10.985 1.00 94.44 91 VAL A O 1
ATOM 734 N N . ILE A 1 92 ? -9.089 2.924 9.781 1.00 94.12 92 ILE A N 1
ATOM 735 C CA . ILE A 1 92 ? -9.529 3.730 10.928 1.00 94.12 92 ILE A CA 1
ATOM 736 C C . ILE A 1 92 ? -10.340 2.881 11.915 1.00 94.12 92 ILE A C 1
ATOM 738 O O . ILE A 1 92 ? -10.146 2.995 13.125 1.00 94.12 92 ILE A O 1
ATOM 742 N N . GLN A 1 93 ? -11.225 2.008 11.429 1.00 89.12 93 GLN A N 1
ATOM 743 C CA . GLN A 1 93 ? -11.998 1.094 12.270 1.00 89.12 93 GLN A CA 1
ATOM 744 C C . GLN A 1 93 ? -11.084 0.154 13.063 1.00 89.12 93 GLN A C 1
ATOM 746 O O . GLN A 1 93 ? -11.279 0.002 14.272 1.00 89.12 93 GLN A O 1
ATOM 751 N N . LEU A 1 94 ? -10.051 -0.398 12.420 1.00 90.75 94 LEU A N 1
ATOM 752 C CA . LEU A 1 94 ? -9.055 -1.239 13.077 1.00 90.75 94 LEU A CA 1
ATOM 753 C C . LEU A 1 94 ? -8.285 -0.461 14.154 1.00 90.75 94 LEU A C 1
ATOM 755 O O . LEU A 1 94 ? -8.226 -0.906 15.297 1.00 90.75 94 LEU A O 1
ATOM 759 N N . PHE A 1 95 ? -7.749 0.722 13.839 1.00 94.31 95 PHE A N 1
ATOM 760 C CA . PHE A 1 95 ? -7.011 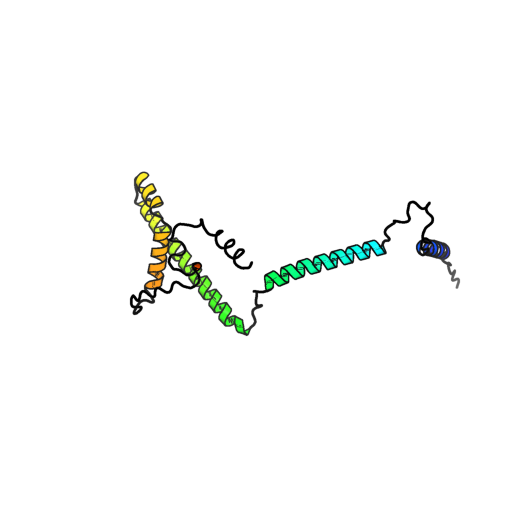1.526 14.822 1.00 94.31 95 PHE A CA 1
ATOM 761 C C . PHE A 1 95 ? -7.881 1.962 16.000 1.00 94.31 95 PHE A C 1
ATOM 763 O O . PHE A 1 95 ? -7.431 1.929 17.145 1.00 94.31 95 PHE A O 1
ATOM 770 N N . ASN A 1 96 ? -9.143 2.305 15.750 1.00 91.69 96 ASN A N 1
ATOM 771 C CA . ASN A 1 96 ? -10.087 2.642 16.809 1.00 91.69 96 ASN A CA 1
ATOM 772 C C . ASN A 1 96 ? -10.389 1.434 17.709 1.00 91.69 96 ASN A C 1
ATOM 774 O O . ASN A 1 96 ? -10.488 1.593 18.928 1.00 91.69 96 ASN A O 1
ATOM 778 N N . ALA A 1 97 ? -10.515 0.232 17.141 1.00 89.31 97 ALA A N 1
ATOM 779 C CA . ALA A 1 97 ? -10.687 -1.001 17.906 1.00 89.31 97 ALA A CA 1
ATOM 780 C C . ALA A 1 97 ? -9.435 -1.335 18.735 1.00 89.31 97 ALA A C 1
ATOM 782 O O . ALA A 1 97 ? -9.548 -1.598 19.933 1.00 89.31 97 ALA A O 1
ATOM 783 N N . ILE A 1 98 ? -8.243 -1.226 18.137 1.00 89.88 98 ILE A N 1
ATOM 784 C CA . ILE A 1 98 ? -6.955 -1.408 18.824 1.00 89.88 98 ILE A CA 1
ATOM 785 C C . ILE A 1 98 ? -6.833 -0.425 19.989 1.00 89.88 98 ILE A C 1
ATOM 787 O O . ILE A 1 98 ? -6.537 -0.837 21.108 1.00 89.88 98 ILE A O 1
ATOM 791 N N . ALA A 1 99 ? -7.122 0.858 19.766 1.00 92.62 99 ALA A N 1
ATOM 792 C CA . ALA A 1 99 ? -7.031 1.880 20.802 1.00 92.62 99 ALA A CA 1
ATOM 793 C C . ALA A 1 99 ? -7.983 1.603 21.980 1.00 92.62 99 ALA A C 1
ATOM 795 O O . ALA A 1 99 ? -7.611 1.804 23.138 1.00 92.62 99 ALA A O 1
ATOM 796 N N . LYS A 1 100 ? -9.205 1.119 21.714 1.00 90.25 100 LYS A N 1
ATOM 797 C CA . LYS A 1 100 ? -10.147 0.695 22.765 1.00 90.25 100 LYS A CA 1
ATOM 798 C C . LYS A 1 100 ? -9.616 -0.512 23.538 1.00 90.25 100 LYS A C 1
ATOM 800 O O . LYS A 1 100 ? -9.590 -0.470 24.766 1.00 90.25 100 LYS A O 1
ATOM 805 N N . HIS A 1 101 ? -9.149 -1.539 22.830 1.00 88.12 101 HIS A N 1
ATOM 806 C CA . HIS A 1 101 ? -8.618 -2.755 23.441 1.00 88.12 101 HIS A CA 1
ATOM 807 C C . HIS A 1 101 ? -7.387 -2.464 24.310 1.00 88.12 101 HIS A C 1
ATOM 809 O O . HIS A 1 101 ? -7.312 -2.905 25.453 1.00 88.12 101 HIS A O 1
ATOM 815 N N . GLN A 1 102 ? -6.460 -1.638 23.821 1.00 89.81 102 GLN A N 1
ATOM 816 C CA . GLN A 1 102 ? -5.288 -1.203 24.580 1.00 89.81 102 GLN A CA 1
ATOM 817 C C . GLN A 1 102 ? -5.678 -0.449 25.854 1.00 89.81 102 GLN A C 1
ATOM 819 O O . GLN A 1 102 ? -5.125 -0.729 26.916 1.00 89.81 102 GLN A O 1
ATOM 824 N N . LYS A 1 103 ? -6.656 0.465 25.787 1.00 90.81 103 LYS A N 1
ATOM 825 C CA . LYS A 1 103 ? -7.169 1.168 26.977 1.00 90.81 103 LYS A CA 1
ATOM 826 C C . LYS A 1 103 ? -7.798 0.206 27.983 1.00 90.81 103 LYS A C 1
ATOM 828 O O . LYS A 1 103 ? -7.578 0.358 29.183 1.00 90.81 103 LYS A O 1
ATOM 833 N N . GLU A 1 104 ? -8.553 -0.784 27.518 1.00 89.25 104 GLU A N 1
ATOM 834 C CA . GLU A 1 104 ? -9.167 -1.792 28.382 1.00 89.25 104 GLU A CA 1
ATOM 835 C C . GLU A 1 104 ? -8.117 -2.688 29.050 1.00 89.25 104 GLU A C 1
ATOM 837 O O . GLU A 1 104 ? -8.158 -2.877 30.267 1.00 89.25 104 GLU A O 1
ATOM 842 N N . VAL A 1 105 ? -7.145 -3.195 28.286 1.00 88.50 105 VAL A N 1
ATOM 843 C CA . VAL A 1 105 ? -6.029 -4.002 28.800 1.00 88.50 105 VAL A CA 1
ATOM 844 C C . VAL A 1 105 ? -5.204 -3.197 29.796 1.00 88.50 105 VAL A C 1
ATOM 846 O O . VAL A 1 105 ? -4.945 -3.679 30.896 1.00 88.50 105 VAL A O 1
ATOM 849 N N . HIS A 1 106 ? -4.858 -1.950 29.469 1.00 90.38 106 HIS A N 1
ATOM 850 C CA . HIS A 1 106 ? -4.132 -1.063 30.374 1.00 90.38 106 HIS A CA 1
ATOM 851 C C . HIS A 1 106 ? -4.940 -0.776 31.650 1.00 90.38 106 HIS A C 1
ATOM 853 O O . HIS A 1 106 ? -4.400 -0.812 32.754 1.00 90.38 106 HIS A O 1
ATOM 859 N N . GLY A 1 107 ? -6.256 -0.573 31.532 1.00 90.38 107 GLY A N 1
ATOM 860 C CA . GLY A 1 107 ? -7.156 -0.429 32.676 1.00 90.38 107 GLY A CA 1
ATOM 861 C C . GLY A 1 107 ? -7.229 -1.687 33.551 1.00 90.38 107 GLY A C 1
ATOM 862 O O . GLY A 1 107 ? -7.222 -1.582 34.778 1.00 90.38 107 GLY A O 1
ATOM 863 N N . LYS A 1 108 ? -7.262 -2.884 32.952 1.00 87.88 108 LYS A N 1
ATOM 864 C CA . LYS A 1 108 ? -7.207 -4.171 33.671 1.00 87.88 108 LYS A CA 1
ATOM 865 C C . LYS A 1 108 ? -5.850 -4.381 34.347 1.00 87.88 108 LYS A C 1
ATOM 867 O O . LYS A 1 108 ? -5.810 -4.835 35.488 1.00 87.88 108 LYS A O 1
ATOM 872 N N . LEU A 1 109 ? -4.761 -3.998 33.684 1.00 87.38 109 LEU A N 1
ATOM 873 C CA . LEU A 1 109 ? -3.400 -4.075 34.211 1.00 87.38 109 LEU A CA 1
ATOM 874 C C . LEU A 1 109 ? -3.208 -3.137 35.410 1.00 87.38 109 LEU A C 1
ATOM 876 O O . LEU A 1 109 ? -2.666 -3.558 36.427 1.00 87.38 109 LEU A O 1
ATOM 880 N N . ALA A 1 110 ? -3.731 -1.910 35.333 1.00 88.38 110 ALA A N 1
ATOM 881 C CA . ALA A 1 110 ? -3.699 -0.943 36.431 1.00 88.38 110 ALA A CA 1
ATOM 882 C C . ALA A 1 110 ? -4.527 -1.397 37.649 1.00 88.38 110 ALA A C 1
ATOM 884 O O . ALA A 1 110 ? -4.157 -1.133 38.791 1.00 88.38 110 ALA A O 1
ATOM 885 N N . LYS A 1 111 ? -5.638 -2.115 37.428 1.00 89.25 111 LYS A N 1
ATOM 886 C CA . LYS A 1 111 ? -6.464 -2.698 38.503 1.00 89.25 111 LYS A CA 1
ATOM 887 C C . LYS A 1 111 ? -5.843 -3.961 39.121 1.00 89.25 111 LYS A C 1
ATOM 889 O O . LYS A 1 111 ? -6.170 -4.317 40.256 1.00 89.25 111 LYS A O 1
ATOM 894 N N . ALA A 1 112 ? -4.961 -4.656 38.404 1.00 86.56 112 ALA A N 1
ATOM 895 C CA . ALA A 1 112 ? -4.305 -5.867 38.881 1.00 86.56 112 ALA A CA 1
ATOM 896 C C . ALA A 1 112 ? -3.114 -5.534 39.801 1.00 86.56 112 ALA A C 1
ATOM 898 O O . ALA A 1 112 ? -2.045 -5.132 39.354 1.00 86.56 112 ALA A O 1
ATOM 899 N N . LYS A 1 113 ? -3.284 -5.759 41.111 1.00 80.75 113 LYS A N 1
ATOM 900 C CA . LYS A 1 113 ? -2.250 -5.466 42.125 1.00 80.75 113 LYS A CA 1
ATOM 901 C C . LYS A 1 113 ? -1.083 -6.466 42.167 1.00 80.75 113 LYS A C 1
ATOM 903 O O . LYS A 1 113 ? -0.014 -6.113 42.642 1.00 80.75 113 LYS A O 1
ATOM 908 N N . THR A 1 114 ? -1.272 -7.703 41.703 1.00 88.06 114 THR A N 1
ATOM 909 C CA . THR A 1 114 ? -0.277 -8.791 41.814 1.00 88.06 114 THR A CA 1
ATOM 910 C C . THR A 1 114 ? 0.278 -9.164 40.443 1.00 88.06 114 THR A C 1
ATOM 912 O O . THR A 1 114 ? -0.502 -9.289 39.498 1.00 88.06 114 THR A O 1
ATOM 915 N N . GLU A 1 115 ? 1.582 -9.436 40.348 1.00 83.50 115 GLU A N 1
ATOM 916 C CA . GLU A 1 115 ? 2.258 -9.824 39.096 1.00 83.50 115 GLU A CA 1
ATOM 917 C C . GLU A 1 115 ? 1.589 -11.026 38.407 1.00 83.50 115 GLU A C 1
ATOM 919 O O . GLU A 1 115 ? 1.257 -10.955 37.228 1.00 83.50 115 GLU A O 1
ATOM 924 N N . GLY A 1 116 ? 1.206 -12.068 39.154 1.00 86.06 116 GLY A N 1
ATOM 925 C CA . GLY A 1 116 ? 0.492 -13.217 38.575 1.00 86.06 116 GLY A CA 1
ATOM 926 C C . GLY A 1 116 ? -0.905 -12.894 38.013 1.00 86.06 116 GLY A C 1
ATOM 927 O O . GLY A 1 116 ? -1.404 -13.598 37.138 1.00 86.06 116 GLY A O 1
ATOM 928 N N . LYS A 1 117 ? -1.565 -11.821 38.477 1.00 82.38 117 LYS A N 1
ATOM 929 C CA . LYS A 1 117 ? -2.840 -11.351 37.895 1.00 82.38 117 LYS A CA 1
ATOM 930 C C . LYS A 1 117 ? -2.594 -10.517 36.638 1.00 82.38 117 LYS A C 1
ATOM 932 O O . LYS A 1 117 ? -3.354 -10.647 35.684 1.00 82.38 117 LYS A O 1
ATOM 937 N N . LYS A 1 118 ? -1.526 -9.714 36.617 1.00 84.75 118 LYS A N 1
ATOM 938 C CA . LYS A 1 118 ? -1.081 -8.974 35.426 1.00 84.75 118 LYS A CA 1
ATOM 939 C C . LYS A 1 118 ? -0.703 -9.927 34.290 1.00 84.75 118 LYS A C 1
ATOM 941 O O . LYS A 1 118 ? -1.135 -9.733 33.158 1.00 84.75 118 LYS A O 1
ATOM 946 N N . GLU A 1 119 ? 0.010 -11.003 34.610 1.00 85.00 119 GLU A N 1
ATOM 947 C CA . GLU A 1 119 ? 0.397 -12.038 33.650 1.00 85.00 119 GLU A CA 1
ATOM 948 C C . GLU A 1 119 ? -0.823 -12.749 33.043 1.00 85.00 119 GLU A C 1
ATOM 950 O O . GLU A 1 119 ? -0.884 -12.956 31.834 1.00 85.00 119 GLU A O 1
ATOM 955 N N . LYS A 1 120 ? -1.851 -13.050 33.849 1.00 84.12 120 LYS A N 1
ATOM 956 C CA . LYS A 1 120 ? -3.123 -13.608 33.351 1.00 84.12 120 LYS A CA 1
ATOM 957 C C . LYS A 1 120 ? -3.866 -12.646 32.423 1.00 84.12 120 LYS A C 1
ATOM 959 O O . LYS A 1 120 ? -4.455 -13.094 31.446 1.00 84.12 120 LYS A O 1
ATOM 964 N N . VAL A 1 121 ? -3.827 -11.340 32.699 1.00 83.75 121 VAL A N 1
ATOM 965 C CA . VAL A 1 121 ? -4.411 -10.321 31.811 1.00 83.75 121 VAL A CA 1
ATOM 966 C C . VAL A 1 121 ? -3.664 -10.288 30.478 1.00 83.75 121 VAL A C 1
ATOM 968 O O . VAL A 1 121 ? -4.316 -10.325 29.440 1.00 83.75 121 VAL A O 1
ATOM 971 N N . MET A 1 122 ? -2.328 -10.314 30.484 1.00 80.25 122 MET A N 1
ATOM 972 C CA . MET A 1 122 ? -1.537 -10.381 29.247 1.00 80.25 122 MET A CA 1
ATOM 973 C C . MET A 1 122 ? -1.783 -11.678 28.465 1.00 80.25 122 MET A C 1
ATOM 975 O O . MET A 1 122 ? -1.991 -11.626 27.259 1.00 80.25 122 MET A O 1
ATOM 979 N N . LYS A 1 123 ? -1.866 -12.825 29.148 1.00 83.12 123 LYS A N 1
ATOM 980 C CA . LYS A 1 123 ? -2.196 -14.126 28.538 1.00 83.12 123 LYS A CA 1
ATOM 981 C C . LYS A 1 123 ? -3.635 -14.218 28.025 1.00 83.12 123 LYS A C 1
ATOM 983 O O . LYS A 1 123 ? -3.936 -15.095 27.233 1.00 83.12 123 LYS A O 1
ATOM 988 N N . SER A 1 124 ? -4.534 -13.343 28.481 1.00 78.12 124 SER A N 1
ATOM 989 C CA . SER A 1 124 ? -5.923 -13.308 28.008 1.00 78.12 124 SER A CA 1
ATOM 990 C C . SER A 1 124 ? -6.109 -12.537 26.698 1.00 78.12 124 SER A C 1
ATOM 992 O O . SER A 1 124 ? -7.209 -12.582 26.138 1.00 78.12 124 SER A O 1
ATOM 994 N N . VAL A 1 125 ? -5.066 -11.841 26.226 1.00 78.88 125 VAL A N 1
ATOM 995 C CA . VAL A 1 125 ? -5.036 -11.126 24.944 1.00 78.88 125 VAL A CA 1
ATOM 996 C C . VAL A 1 125 ? -4.802 -12.140 23.822 1.00 78.88 125 VAL A C 1
ATOM 998 O O . VAL A 1 125 ? -3.684 -12.343 23.361 1.00 78.88 125 VAL A O 1
ATOM 1001 N N . ASP A 1 126 ? -5.881 -12.791 23.393 1.00 78.56 126 ASP A N 1
ATOM 1002 C CA . ASP A 1 126 ? -5.869 -13.728 22.268 1.00 78.56 126 ASP A CA 1
ATOM 1003 C C . ASP A 1 126 ? -6.362 -13.052 20.986 1.00 78.56 126 ASP A C 1
ATOM 1005 O O . ASP A 1 126 ? -7.327 -12.282 21.003 1.00 78.56 126 ASP A O 1
ATOM 1009 N N . LYS A 1 127 ? -5.753 -13.409 19.847 1.00 80.31 127 LYS A N 1
ATOM 1010 C CA . LYS A 1 127 ? -6.157 -12.916 18.516 1.00 80.31 127 LYS A CA 1
ATOM 1011 C C . LYS A 1 127 ? -7.639 -13.186 18.226 1.00 80.31 127 LYS A C 1
ATOM 1013 O O . LYS A 1 127 ? -8.311 -12.318 17.681 1.00 80.31 127 LYS A O 1
ATOM 1018 N N . GLY A 1 128 ? -8.155 -14.344 18.650 1.00 80.06 128 GLY A N 1
ATOM 1019 C CA . GLY A 1 128 ? -9.562 -14.716 18.469 1.00 80.06 128 GLY A CA 1
ATOM 1020 C C . GLY A 1 128 ? -10.533 -13.784 19.199 1.00 80.06 128 GLY A C 1
ATOM 1021 O O . GLY A 1 128 ? -11.503 -13.330 18.607 1.00 80.06 128 GLY A O 1
ATOM 1022 N N . LYS A 1 129 ? -10.229 -13.395 20.445 1.00 78.25 129 LYS A N 1
ATOM 1023 C CA . LYS A 1 129 ? -11.064 -12.450 21.214 1.00 78.25 129 LYS A CA 1
ATOM 1024 C C . LYS A 1 129 ? -11.045 -11.044 20.616 1.00 78.25 129 LYS A C 1
ATOM 1026 O O . LYS A 1 129 ? -12.042 -10.331 20.674 1.00 78.25 129 LYS A O 1
ATOM 1031 N N . PHE A 1 130 ? -9.907 -10.636 20.055 1.00 81.31 130 PHE A N 1
ATOM 1032 C CA . PHE A 1 130 ? -9.790 -9.352 19.368 1.00 81.31 130 PHE A CA 1
ATOM 1033 C C . PHE A 1 130 ? -10.595 -9.325 18.059 1.00 81.31 130 PHE A C 1
ATOM 1035 O O . PHE A 1 130 ? -11.267 -8.333 17.785 1.00 81.31 130 PHE A O 1
ATOM 1042 N N . LEU A 1 131 ? -10.567 -10.410 17.277 1.00 83.44 131 LEU A N 1
ATOM 1043 C CA . LEU A 1 131 ? -11.380 -10.543 16.063 1.00 83.44 131 LEU A CA 1
ATOM 1044 C C . LEU A 1 131 ? -12.879 -10.596 16.374 1.00 83.44 131 LEU A C 1
ATOM 1046 O O . LEU A 1 131 ? -13.655 -9.934 15.692 1.00 83.44 131 LEU A O 1
ATOM 1050 N N . ASP A 1 132 ? -13.279 -11.300 17.432 1.00 81.62 132 ASP A N 1
ATOM 1051 C CA . ASP A 1 132 ? -14.674 -11.353 17.883 1.00 81.62 132 ASP A CA 1
ATOM 1052 C C . ASP A 1 132 ? -15.192 -9.952 18.258 1.00 81.62 132 ASP A C 1
ATOM 1054 O O . ASP A 1 132 ? -16.211 -9.489 17.753 1.00 81.62 132 ASP A O 1
ATOM 1058 N N . MET A 1 133 ? -14.395 -9.185 19.010 1.00 77.06 133 MET A N 1
ATOM 1059 C CA . MET A 1 133 ? -14.686 -7.783 19.341 1.00 77.06 133 MET A CA 1
ATOM 1060 C C . MET A 1 133 ? -14.727 -6.855 18.108 1.00 77.06 133 MET A C 1
ATOM 1062 O O . MET A 1 133 ? -15.434 -5.843 18.115 1.00 77.06 133 MET A O 1
ATOM 1066 N N . LEU A 1 134 ? -13.975 -7.166 17.046 1.00 79.75 134 LEU A N 1
ATOM 1067 C CA . LEU A 1 134 ? -13.989 -6.415 15.786 1.00 79.75 134 LEU A CA 1
ATOM 1068 C C . LEU A 1 134 ? -15.240 -6.732 14.945 1.00 79.75 134 LEU A C 1
ATOM 1070 O O . LEU A 1 134 ? -15.801 -5.825 14.322 1.00 79.75 134 LEU A O 1
ATOM 1074 N N . ASN A 1 135 ? -15.695 -7.987 14.973 1.00 78.75 135 ASN A N 1
ATOM 1075 C CA . ASN A 1 135 ? -16.857 -8.489 14.234 1.00 78.75 135 ASN A CA 1
ATOM 1076 C C . ASN A 1 135 ? -18.202 -8.192 14.926 1.00 78.75 135 ASN A C 1
ATOM 1078 O O . ASN A 1 135 ? -19.212 -7.956 14.258 1.00 78.75 135 ASN A O 1
ATOM 1082 N N . ASP A 1 136 ? -18.233 -8.103 16.253 1.00 71.00 136 ASP A N 1
ATOM 1083 C CA . ASP A 1 136 ? -19.418 -7.658 17.006 1.00 71.00 136 ASP A CA 1
ATOM 1084 C C . ASP A 1 136 ? -19.749 -6.173 16.702 1.00 71.00 136 ASP A C 1
ATOM 1086 O O . ASP A 1 136 ? -20.901 -5.733 16.599 1.00 71.00 136 ASP A O 1
ATOM 1090 N N . GLY A 1 137 ? -18.710 -5.382 16.408 1.00 62.62 137 GLY A N 1
ATOM 1091 C CA . GLY A 1 137 ? -18.842 -3.999 15.945 1.00 62.62 137 GLY A CA 1
ATOM 1092 C C . GLY A 1 137 ? -19.314 -3.839 14.492 1.00 62.62 137 GLY A C 1
ATOM 1093 O O . GLY A 1 137 ? -19.856 -2.786 14.155 1.00 62.62 137 GLY A O 1
ATOM 1094 N N . SER A 1 138 ? -19.119 -4.840 13.625 1.00 56.66 138 SER A N 1
ATOM 1095 C CA . SER A 1 138 ? -19.533 -4.792 12.211 1.00 56.66 138 SER A CA 1
ATOM 1096 C C . SER A 1 138 ? -20.946 -5.347 11.988 1.00 56.66 138 SER A C 1
ATOM 1098 O O . SER A 1 138 ? -21.679 -4.850 11.132 1.00 56.66 138 SER A O 1
ATOM 1100 N N . THR A 1 139 ? -21.375 -6.317 12.797 1.00 50.16 139 THR A N 1
ATOM 1101 C CA . THR A 1 139 ? -22.686 -6.981 12.677 1.00 50.16 139 THR A CA 1
ATOM 1102 C C . THR A 1 139 ? -23.848 -6.192 13.295 1.00 50.16 139 THR A C 1
ATOM 1104 O O . THR A 1 139 ? -24.996 -6.343 12.868 1.00 50.16 139 THR A O 1
ATOM 1107 N N . SER A 1 140 ? -23.575 -5.270 14.222 1.00 47.53 140 SER A N 1
ATOM 1108 C CA . SER A 1 140 ? -24.599 -4.489 14.940 1.00 47.53 140 SER A CA 1
ATOM 1109 C C . SER A 1 140 ? -25.278 -3.375 14.125 1.00 47.53 140 SER A C 1
ATOM 1111 O O . SER A 1 140 ? -26.257 -2.791 14.590 1.00 47.53 140 SER A O 1
ATOM 1113 N N . LYS A 1 141 ? -24.839 -3.102 12.886 1.00 43.62 141 LYS A N 1
ATOM 1114 C CA . LYS A 1 141 ? -25.505 -2.139 11.981 1.00 43.62 141 LYS A CA 1
ATOM 1115 C C . LYS A 1 141 ? -26.139 -2.749 10.728 1.00 43.62 141 LYS A C 1
ATOM 1117 O O . LYS A 1 141 ? -26.707 -2.003 9.937 1.00 43.62 141 LYS A O 1
ATOM 1122 N N . GLY A 1 142 ? -26.081 -4.072 10.562 1.00 41.97 142 GLY A N 1
ATOM 1123 C CA . GLY A 1 142 ? -26.539 -4.750 9.342 1.00 41.97 142 GLY A CA 1
ATOM 1124 C C . GLY A 1 142 ? -27.335 -6.038 9.548 1.00 41.97 142 GLY A C 1
ATOM 1125 O O . GLY A 1 142 ? -27.617 -6.714 8.569 1.00 41.97 142 GLY A O 1
ATOM 1126 N N . LYS A 1 143 ? -27.707 -6.403 10.782 1.00 35.56 143 LYS A N 1
ATOM 1127 C CA . LYS A 1 143 ? -28.427 -7.658 11.047 1.00 35.56 143 LYS A CA 1
ATOM 1128 C C . LYS A 1 143 ? -29.821 -7.422 11.626 1.00 35.56 143 LYS A C 1
ATOM 1130 O O . LYS A 1 143 ? -30.090 -7.686 12.793 1.00 35.56 143 LYS A O 1
ATOM 1135 N N . LYS A 1 144 ? -30.740 -6.979 10.770 1.00 35.41 144 LYS A N 1
ATOM 1136 C CA . LYS A 1 144 ? -32.097 -7.534 10.775 1.00 35.41 144 LYS A CA 1
ATOM 1137 C C . LYS A 1 144 ? -32.254 -8.290 9.463 1.00 35.41 144 LYS A C 1
ATOM 1139 O O . LYS A 1 144 ? -32.067 -7.708 8.407 1.00 35.41 144 LYS A O 1
ATOM 1144 N N . GLU A 1 145 ? -32.552 -9.579 9.600 1.00 34.31 145 GLU A N 1
ATOM 1145 C CA . GLU A 1 145 ? -32.881 -10.524 8.526 1.00 34.31 145 GLU A CA 1
ATOM 1146 C C . GLU A 1 145 ? -31.707 -11.020 7.670 1.00 34.31 145 GLU A C 1
ATOM 1148 O O . GLU A 1 145 ? -31.612 -10.786 6.476 1.00 34.31 145 GLU A O 1
ATOM 1153 N N . ALA A 1 146 ? -30.861 -11.848 8.278 1.00 34.53 146 ALA A N 1
ATOM 1154 C CA . ALA A 1 146 ? -30.335 -13.010 7.568 1.00 34.53 146 ALA A CA 1
ATOM 1155 C C . ALA A 1 146 ? -30.539 -14.214 8.482 1.00 34.53 146 ALA A C 1
ATOM 1157 O O . ALA A 1 146 ? -29.831 -14.430 9.471 1.00 34.53 146 ALA A O 1
ATOM 1158 N N . LYS A 1 147 ? -31.639 -14.904 8.189 1.00 29.11 147 LYS A N 1
ATOM 1159 C CA . LYS A 1 147 ? -32.018 -16.205 8.713 1.00 29.11 147 LYS A CA 1
ATOM 1160 C C . LYS A 1 147 ? -30.805 -17.132 8.613 1.00 29.11 147 LYS A C 1
ATOM 1162 O O . LYS A 1 147 ? -30.091 -17.131 7.617 1.00 29.11 147 LYS A O 1
ATOM 1167 N N . LYS A 1 148 ? -30.583 -17.894 9.677 1.00 36.12 148 LYS A N 1
ATOM 1168 C CA . LYS A 1 148 ? -29.644 -19.008 9.747 1.00 36.12 148 LYS A CA 1
ATOM 1169 C C . LYS A 1 148 ? -30.085 -20.066 8.726 1.00 36.12 148 LYS A C 1
ATOM 1171 O O . LYS A 1 148 ? -30.845 -20.962 9.071 1.00 36.12 148 LYS A O 1
ATOM 1176 N N . GLU A 1 149 ? -29.680 -19.914 7.475 1.00 30.41 149 GLU A N 1
ATOM 1177 C CA . GLU A 1 149 ? -29.603 -21.014 6.522 1.00 30.41 149 GLU A CA 1
ATOM 1178 C C . GLU A 1 149 ? -28.137 -21.422 6.456 1.00 30.41 149 GLU A C 1
ATOM 1180 O O . GLU A 1 149 ? -27.265 -20.640 6.087 1.00 30.41 149 GLU A O 1
ATOM 1185 N N . GLU A 1 150 ? -27.867 -22.645 6.904 1.00 42.22 150 GLU A N 1
ATOM 1186 C CA . GLU A 1 150 ? -26.634 -23.358 6.601 1.00 42.22 150 GLU A CA 1
ATOM 1187 C C . GLU A 1 150 ? -26.569 -23.573 5.081 1.00 42.22 150 GLU A C 1
ATOM 1189 O O . GLU A 1 150 ? -26.882 -24.654 4.584 1.00 42.22 150 GLU A O 1
ATOM 1194 N N . SER A 1 151 ? -26.172 -22.560 4.309 1.00 39.44 151 SER A N 1
ATOM 1195 C CA . SER A 1 151 ? -25.663 -22.817 2.968 1.00 39.44 151 SER A CA 1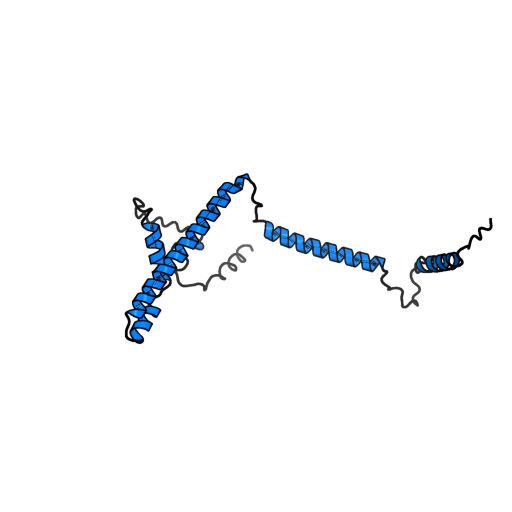
ATOM 1196 C C . SER A 1 151 ? -24.286 -23.445 3.145 1.00 39.44 151 SER A C 1
ATOM 1198 O O . SER A 1 151 ? -23.289 -22.766 3.379 1.00 39.44 151 SER A O 1
ATOM 1200 N N . LYS A 1 152 ? -24.231 -24.775 3.045 1.00 48.59 152 LYS A N 1
ATOM 1201 C CA . LYS A 1 152 ? -23.003 -25.588 2.979 1.00 48.59 1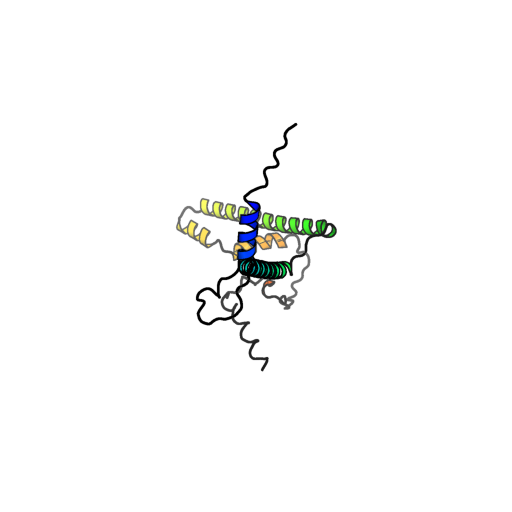52 LYS A CA 1
ATOM 1202 C C . LYS A 1 152 ? -22.176 -25.326 1.710 1.00 48.59 152 LYS A C 1
ATOM 1204 O O . LYS A 1 152 ? -21.413 -26.182 1.276 1.00 48.59 152 LYS A O 1
ATOM 1209 N N . GLU A 1 153 ? -22.314 -24.155 1.111 1.00 58.03 153 GLU A N 1
ATOM 1210 C CA . GLU A 1 153 ? -21.502 -23.714 -0.007 1.00 58.03 153 GLU A CA 1
ATOM 1211 C C . GLU A 1 153 ? -20.401 -22.844 0.575 1.00 58.03 153 GLU A C 1
ATOM 1213 O O . GLU A 1 153 ? -20.509 -21.626 0.703 1.00 58.03 153 GLU A O 1
ATOM 1218 N N . ALA A 1 154 ? -19.338 -23.519 1.011 1.00 60.91 154 ALA A N 1
ATOM 1219 C CA . ALA A 1 154 ? -18.073 -22.855 1.242 1.00 60.91 154 ALA A CA 1
ATOM 1220 C C . ALA A 1 154 ? -17.727 -22.031 -0.013 1.00 60.91 154 ALA A C 1
ATOM 1222 O O . ALA A 1 154 ? -17.843 -22.570 -1.119 1.00 60.91 154 ALA A O 1
ATOM 1223 N N . PRO A 1 155 ? -17.293 -20.763 0.117 1.00 71.88 155 PRO A N 1
ATOM 1224 C CA . PRO A 1 155 ? -16.752 -20.029 -1.015 1.00 71.88 155 PRO A CA 1
ATOM 1225 C C . PRO A 1 155 ? -15.709 -20.905 -1.709 1.00 71.88 155 PRO A C 1
ATOM 1227 O O . PRO A 1 155 ? -14.873 -21.524 -1.045 1.00 71.88 155 PRO A O 1
ATOM 1230 N N . ALA A 1 156 ? -15.774 -20.963 -3.043 1.00 73.75 156 ALA A N 1
ATOM 1231 C CA . ALA A 1 156 ? -14.898 -21.804 -3.864 1.00 73.75 156 AL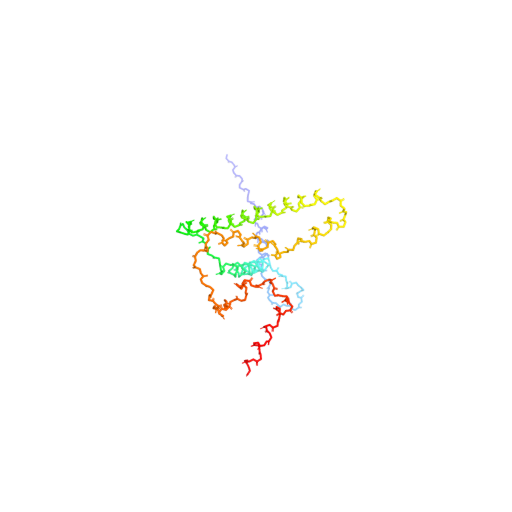A A CA 1
ATOM 1232 C C . ALA A 1 156 ? -13.405 -21.579 -3.557 1.00 73.75 156 ALA A C 1
ATOM 1234 O O . ALA A 1 156 ? -12.568 -22.437 -3.817 1.00 73.75 156 ALA A O 1
ATOM 1235 N N . TRP A 1 157 ? -13.075 -20.423 -2.977 1.00 68.94 157 TRP A N 1
ATOM 1236 C CA . TRP A 1 157 ? -11.769 -20.120 -2.421 1.00 68.94 157 TRP A CA 1
ATOM 1237 C C . TRP A 1 157 ? -11.762 -20.273 -0.902 1.00 68.94 157 TRP A C 1
ATOM 1239 O O . TRP A 1 157 ? -12.437 -19.541 -0.177 1.00 68.94 157 TRP A O 1
ATOM 1249 N N . SER A 1 158 ? -10.901 -21.169 -0.419 1.00 67.31 158 SER A N 1
ATOM 1250 C CA . SER A 1 158 ? -10.668 -21.431 1.007 1.00 67.31 158 SER A CA 1
ATOM 1251 C C . SER A 1 158 ? -10.286 -20.175 1.800 1.00 67.31 158 SER A C 1
ATOM 1253 O O . SER A 1 158 ? -10.668 -20.064 2.962 1.00 67.31 158 SER A O 1
ATOM 1255 N N . VAL A 1 159 ? -9.607 -19.222 1.151 1.00 68.25 159 VAL A N 1
ATOM 1256 C CA . VAL A 1 159 ? -9.181 -17.914 1.686 1.00 68.25 159 VAL A CA 1
ATOM 1257 C C . VAL A 1 159 ? -10.349 -17.032 2.121 1.00 68.25 159 VAL A C 1
ATOM 1259 O O . VAL A 1 159 ? -10.210 -16.211 3.022 1.00 68.25 159 VAL A O 1
ATOM 1262 N N . LEU A 1 160 ? -11.506 -17.192 1.480 1.00 70.56 160 LEU A N 1
ATOM 1263 C CA . LEU A 1 160 ? -12.685 -16.364 1.724 1.00 70.56 160 LEU A CA 1
ATOM 1264 C C . LEU A 1 160 ? -13.607 -16.961 2.794 1.00 70.56 160 LEU A C 1
ATOM 1266 O O . LEU A 1 160 ? -14.683 -16.422 3.034 1.00 70.56 160 LEU A O 1
ATOM 1270 N N . ARG A 1 161 ? -13.220 -18.077 3.424 1.00 78.94 161 ARG A N 1
ATOM 1271 C CA . ARG A 1 161 ? -13.991 -18.653 4.528 1.00 78.94 161 ARG A CA 1
ATOM 1272 C C . ARG A 1 161 ? -13.783 -17.852 5.805 1.00 78.94 161 ARG A C 1
ATOM 1274 O O . ARG A 1 161 ? -12.653 -17.512 6.144 1.00 78.94 161 ARG A O 1
ATOM 1281 N N . ASP A 1 162 ? -14.857 -17.678 6.566 1.00 65.44 162 ASP A N 1
ATOM 1282 C CA . ASP A 1 162 ? -14.816 -17.046 7.892 1.00 65.44 162 ASP A CA 1
ATOM 1283 C C . ASP A 1 162 ? -13.892 -17.798 8.880 1.00 65.44 162 ASP A C 1
ATOM 1285 O O . ASP A 1 162 ? -13.375 -17.210 9.829 1.00 65.44 162 ASP A O 1
ATOM 1289 N N . ASP A 1 163 ? -13.592 -19.073 8.601 1.00 68.81 163 ASP A N 1
ATOM 1290 C CA . ASP A 1 163 ? -12.699 -19.932 9.390 1.00 68.81 163 ASP A CA 1
ATOM 1291 C C . ASP A 1 163 ? -11.235 -19.957 8.903 1.00 68.81 163 ASP A C 1
ATOM 1293 O O . ASP A 1 163 ? -10.416 -20.696 9.456 1.00 68.81 163 ASP A O 1
ATOM 1297 N N . PHE A 1 164 ? -10.867 -19.172 7.879 1.00 69.06 164 PHE A N 1
ATOM 1298 C CA . PHE A 1 164 ? -9.581 -19.269 7.158 1.00 69.06 164 PHE A CA 1
ATOM 1299 C C . PHE A 1 164 ? -8.312 -19.010 8.004 1.00 69.06 164 PHE A C 1
ATOM 1301 O O . PHE A 1 164 ? -7.190 -19.179 7.537 1.00 69.06 164 PHE A O 1
ATOM 1308 N N . MET A 1 165 ? -8.447 -18.658 9.280 1.00 63.94 165 MET A N 1
ATOM 1309 C CA . MET A 1 165 ? -7.322 -18.551 10.220 1.00 63.94 165 MET A CA 1
ATOM 1310 C C . MET A 1 165 ? -7.618 -19.174 11.591 1.00 63.94 165 MET A C 1
ATOM 1312 O O . MET A 1 165 ? -6.850 -18.992 12.535 1.00 63.94 165 MET A O 1
ATOM 1316 N N . MET A 1 166 ? -8.740 -19.889 11.709 1.00 64.06 166 MET A N 1
ATOM 1317 C CA . MET A 1 166 ? -9.203 -20.534 12.944 1.00 64.06 166 MET A CA 1
ATOM 1318 C C . MET A 1 166 ? -9.018 -22.058 12.908 1.00 64.06 166 MET A C 1
ATOM 1320 O O . MET A 1 166 ? -8.956 -22.691 13.960 1.00 64.06 166 MET A O 1
ATOM 1324 N N . GLY A 1 167 ? -8.867 -22.643 11.715 1.00 55.91 167 GLY A N 1
ATOM 1325 C CA . GLY A 1 167 ? -8.422 -24.023 11.527 1.00 55.91 167 GLY A CA 1
ATOM 1326 C C . GLY A 1 167 ? -6.897 -24.128 11.594 1.00 55.91 167 GLY A C 1
ATOM 1327 O O . GLY A 1 167 ? -6.188 -23.598 10.742 1.00 55.91 167 GLY A O 1
ATOM 1328 N N . ASN A 1 168 ? -6.381 -24.807 12.615 1.00 56.94 168 ASN A N 1
ATOM 1329 C CA . ASN A 1 168 ? -4.967 -25.142 12.739 1.00 56.94 168 ASN A CA 1
ATOM 1330 C C . ASN A 1 168 ? -4.541 -26.155 11.657 1.00 56.94 168 ASN A C 1
ATOM 1332 O O . ASN A 1 168 ? -4.750 -27.345 11.855 1.00 56.94 168 ASN A O 1
ATOM 1336 N N . ASP A 1 169 ? -3.954 -25.684 10.552 1.00 48.94 169 ASP A N 1
ATOM 1337 C CA . ASP A 1 169 ? -2.657 -26.167 10.043 1.00 48.94 169 ASP A CA 1
ATOM 1338 C C . ASP A 1 169 ? -2.196 -25.345 8.823 1.00 48.94 169 ASP A C 1
ATOM 1340 O O . ASP A 1 169 ? -2.701 -25.474 7.710 1.00 48.94 169 ASP A O 1
ATOM 1344 N N . MET A 1 170 ? -1.154 -24.532 9.012 1.00 57.00 170 MET A N 1
ATOM 1345 C CA . MET A 1 170 ? -0.388 -23.893 7.928 1.00 57.00 170 MET A CA 1
ATOM 1346 C C . MET A 1 170 ? 0.624 -24.880 7.300 1.00 57.00 170 MET A C 1
ATOM 1348 O O . MET A 1 170 ? 1.637 -24.465 6.742 1.00 57.00 170 MET A O 1
ATOM 1352 N N . LYS A 1 171 ? 0.405 -26.193 7.473 1.00 63.03 171 LYS A N 1
ATOM 1353 C CA . LYS A 1 171 ? 1.406 -27.253 7.276 1.00 63.03 171 LYS A CA 1
ATOM 1354 C C . LYS A 1 171 ? 1.266 -28.028 5.960 1.00 63.03 171 LYS A C 1
ATOM 1356 O O . LYS A 1 171 ? 2.194 -28.735 5.589 1.00 63.03 171 LYS A O 1
ATOM 1361 N N . ASP A 1 172 ? 0.171 -27.828 5.228 1.00 59.06 172 ASP A N 1
ATOM 1362 C CA . ASP A 1 172 ? -0.118 -28.524 3.963 1.00 59.06 172 ASP A CA 1
ATOM 1363 C C . ASP A 1 172 ? -0.202 -27.583 2.746 1.00 59.06 172 ASP A C 1
ATOM 1365 O O . ASP A 1 172 ? -0.701 -27.963 1.690 1.00 59.06 172 ASP A O 1
ATOM 1369 N N . TRP A 1 173 ? 0.324 -26.358 2.863 1.00 66.06 173 TRP A N 1
ATOM 1370 C CA . TRP A 1 173 ? 0.349 -25.371 1.770 1.00 66.06 173 TRP A CA 1
ATOM 1371 C C . TRP A 1 173 ? 1.189 -25.786 0.547 1.00 66.06 173 TRP A C 1
ATOM 1373 O O . TRP A 1 173 ? 1.111 -25.117 -0.478 1.00 66.06 173 TRP A O 1
ATOM 1383 N N . ASP A 1 174 ? 1.955 -26.877 0.639 1.00 62.88 174 ASP A N 1
ATOM 1384 C CA . ASP A 1 174 ? 2.861 -27.360 -0.416 1.00 62.88 174 ASP A CA 1
ATOM 1385 C C . ASP A 1 174 ? 2.417 -28.696 -1.048 1.00 62.88 174 ASP A C 1
ATOM 1387 O O . ASP A 1 174 ? 3.062 -29.208 -1.952 1.00 62.88 174 ASP A O 1
ATOM 1391 N N . LYS A 1 175 ? 1.303 -29.297 -0.598 1.00 59.94 175 LYS A N 1
ATOM 1392 C CA . LYS A 1 175 ? 0.902 -30.648 -1.049 1.00 59.94 175 LYS A CA 1
ATOM 1393 C C . LYS A 1 175 ? 0.073 -30.691 -2.334 1.00 59.94 175 LYS A C 1
ATOM 1395 O O . LYS A 1 175 ? -0.071 -31.759 -2.912 1.00 59.94 175 LYS A O 1
ATOM 1400 N N . GLN A 1 176 ? -0.483 -29.568 -2.790 1.00 54.06 176 GLN A N 1
ATOM 1401 C CA . GLN A 1 176 ? -1.363 -29.554 -3.970 1.00 54.06 176 GLN A CA 1
ATOM 1402 C C . GLN A 1 176 ? -0.622 -29.423 -5.310 1.00 54.06 176 GLN A C 1
ATOM 1404 O O . GLN A 1 176 ? -1.262 -29.539 -6.348 1.00 54.06 176 GLN A O 1
ATOM 1409 N N . SER A 1 177 ? 0.697 -29.195 -5.314 1.00 51.25 177 SER A N 1
ATOM 1410 C CA . SER A 1 177 ? 1.453 -29.044 -6.566 1.00 51.25 177 SER A CA 1
ATOM 1411 C C . SER A 1 177 ? 1.901 -30.372 -7.191 1.00 51.25 177 SER A C 1
ATOM 1413 O O . SER A 1 177 ? 2.222 -30.376 -8.377 1.00 51.25 177 SER A O 1
ATOM 1415 N N . ASP A 1 178 ? 1.929 -31.474 -6.432 1.00 46.88 178 ASP A N 1
ATOM 1416 C CA . ASP A 1 178 ? 2.510 -32.745 -6.901 1.00 46.88 178 ASP A CA 1
ATOM 1417 C C . ASP A 1 178 ? 1.478 -33.726 -7.488 1.00 46.88 178 ASP A C 1
ATOM 1419 O O . ASP A 1 178 ? 1.812 -34.505 -8.375 1.00 46.88 178 ASP A O 1
ATOM 1423 N N . GLU A 1 179 ? 0.205 -33.675 -7.079 1.00 48.44 179 GLU A N 1
ATOM 1424 C CA . GLU A 1 179 ? -0.807 -34.639 -7.558 1.00 48.44 179 GLU A CA 1
ATOM 1425 C C . GLU A 1 179 ? -1.338 -34.340 -8.974 1.00 48.44 179 GLU A C 1
ATOM 1427 O O . GLU A 1 179 ? -1.948 -35.204 -9.607 1.00 48.44 179 GLU A O 1
ATOM 1432 N N . GLU A 1 180 ? -1.112 -33.135 -9.504 1.00 48.25 180 GLU A N 1
ATOM 1433 C CA . GLU A 1 180 ? -1.589 -32.751 -10.841 1.00 48.25 180 GLU A CA 1
ATOM 1434 C C . GLU A 1 180 ? -0.607 -33.151 -11.962 1.00 48.25 180 GLU A C 1
ATOM 1436 O O . GLU A 1 180 ? -0.974 -33.150 -13.137 1.00 48.25 180 GLU A O 1
ATOM 1441 N N . ALA A 1 181 ? 0.617 -33.568 -11.609 1.00 51.38 181 ALA A N 1
ATOM 1442 C CA . ALA A 1 181 ? 1.639 -34.007 -12.560 1.00 51.38 181 ALA A CA 1
ATOM 1443 C C . ALA A 1 181 ? 1.515 -35.488 -12.983 1.00 51.38 181 ALA A C 1
ATOM 1445 O O . ALA A 1 181 ? 1.978 -35.838 -14.063 1.00 51.38 181 ALA A O 1
ATOM 1446 N N . GLU A 1 182 ? 0.854 -36.350 -12.198 1.00 49.00 182 GLU A N 1
ATOM 1447 C CA . GLU A 1 182 ? 0.729 -37.796 -12.496 1.00 49.00 182 GLU A CA 1
ATOM 1448 C C . GLU A 1 182 ? -0.539 -38.187 -13.282 1.00 49.00 182 GLU A C 1
ATOM 1450 O O . GLU A 1 182 ? -0.730 -39.353 -13.619 1.00 49.00 182 GLU A O 1
ATOM 1455 N N . LYS A 1 183 ? -1.428 -37.238 -13.607 1.00 46.94 183 LYS A N 1
ATOM 1456 C CA . LYS A 1 183 ? -2.668 -37.512 -14.368 1.00 46.94 183 LYS A CA 1
ATOM 1457 C C . LYS A 1 183 ? -2.619 -37.139 -15.852 1.00 46.94 183 LYS A C 1
ATOM 1459 O O . LYS A 1 183 ? -3.645 -37.228 -16.525 1.00 46.94 183 LYS A O 1
ATOM 1464 N N . MET A 1 184 ? -1.457 -36.733 -16.364 1.00 42.75 184 MET A N 1
ATOM 1465 C CA . MET A 1 184 ? -1.234 -36.476 -17.793 1.00 42.75 184 MET A CA 1
ATOM 1466 C C . MET A 1 184 ? -0.128 -37.362 -18.384 1.00 42.75 184 MET A C 1
ATOM 1468 O O . MET A 1 184 ? 0.724 -36.870 -19.124 1.00 42.75 184 MET A O 1
ATOM 1472 N N . GLU A 1 185 ? -0.161 -38.661 -18.083 1.00 40.34 185 GLU A N 1
ATOM 1473 C CA . GLU A 1 185 ? 0.545 -39.685 -18.868 1.00 40.34 185 GLU A CA 1
ATOM 1474 C C . GLU A 1 185 ? -0.448 -40.655 -19.522 1.00 40.34 185 GLU A C 1
ATOM 1476 O O . GLU A 1 185 ? -1.426 -41.054 -18.845 1.00 40.34 185 GLU A O 1
#

pLDDT: mean 73.77, std 17.49, range [29.11, 96.44]

Foldseek 3Di:
DDDDPPPPPCPVVVVVVVVVVPDDDDPDDPPDPCNPDQDPVNVVVVVVVVVVVVVVVVVVVVCVVCVPPDDDDPVCPVVVVVVVVVVVVVVVLLVVLVVVVVVVLVVQCVVDPDPVSNVVSVVVPDPVVSVVSSVVVVCVVPDDDDPPDPPVDDPPDCCPDPCNPVDDDPPCPPVVPPPVVPPPD